Protein AF-A0A913YQS8-F1 (afdb_monomer)

Structure (mmCIF, N/CA/C/O backbone):
data_AF-A0A913YQS8-F1
#
_entry.id   AF-A0A913YQS8-F1
#
loop_
_atom_site.group_PDB
_atom_site.id
_atom_site.type_symbol
_atom_site.label_atom_id
_atom_site.label_alt_id
_atom_site.label_comp_id
_atom_site.label_asym_id
_atom_site.label_entity_id
_atom_site.label_seq_id
_atom_site.pdbx_PDB_ins_code
_atom_site.Cartn_x
_atom_site.Cartn_y
_atom_site.Cartn_z
_atom_site.occupancy
_atom_site.B_iso_or_equiv
_atom_site.auth_seq_id
_atom_site.auth_comp_id
_atom_site.auth_asym_id
_atom_site.auth_atom_id
_atom_site.pdbx_PDB_model_num
ATOM 1 N N . MET A 1 1 ? 20.057 26.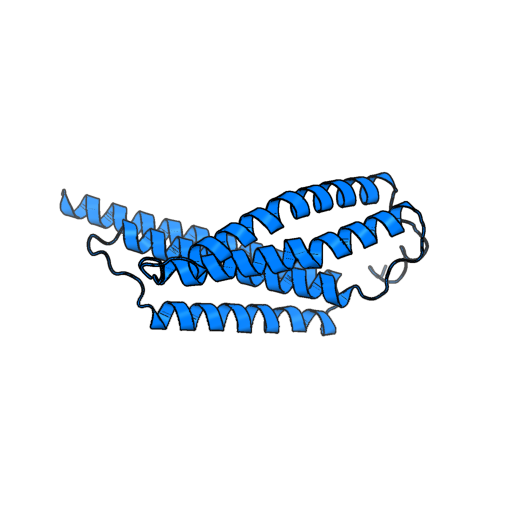313 -19.180 1.00 37.78 1 MET A N 1
ATOM 2 C CA . MET A 1 1 ? 20.276 24.863 -19.358 1.00 37.78 1 MET A CA 1
ATOM 3 C C . MET A 1 1 ? 18.969 24.179 -18.989 1.00 37.78 1 MET A C 1
ATOM 5 O O . MET A 1 1 ? 18.586 24.294 -17.829 1.00 37.78 1 MET A O 1
ATOM 9 N N . PRO A 1 2 ? 18.204 23.624 -19.941 1.00 44.50 2 PRO A N 1
ATOM 10 C CA . PRO A 1 2 ? 16.946 22.977 -19.599 1.00 44.50 2 PRO A CA 1
ATOM 11 C C . PRO A 1 2 ? 17.268 21.658 -18.888 1.00 44.50 2 PRO A C 1
ATOM 13 O O . PRO A 1 2 ? 17.982 20.815 -19.426 1.00 44.50 2 PRO A O 1
ATOM 16 N N . LEU A 1 3 ? 16.792 21.501 -17.652 1.00 45.34 3 LEU A N 1
ATOM 17 C CA . LEU A 1 3 ? 16.733 20.189 -17.018 1.00 45.34 3 LEU A CA 1
ATOM 18 C C . LEU A 1 3 ? 15.695 19.351 -17.774 1.00 45.34 3 LEU A C 1
ATOM 20 O O . LEU A 1 3 ? 14.531 19.740 -17.818 1.00 45.34 3 LEU A O 1
ATOM 24 N N . GLY A 1 4 ? 16.088 18.174 -18.264 1.00 54.34 4 GLY A N 1
ATOM 25 C CA . GLY A 1 4 ? 15.136 17.064 -18.347 1.00 54.34 4 GLY A CA 1
ATOM 26 C C . GLY A 1 4 ? 14.734 16.536 -19.719 1.00 54.34 4 GLY A C 1
ATOM 27 O O . GLY A 1 4 ? 13.699 15.886 -19.788 1.00 54.34 4 GLY A O 1
ATOM 28 N N . GLU A 1 5 ? 15.530 16.706 -20.773 1.00 51.84 5 GLU A N 1
ATOM 29 C CA . GLU A 1 5 ? 15.282 15.966 -22.016 1.00 51.84 5 GLU A CA 1
ATOM 30 C C . GLU A 1 5 ? 16.581 15.298 -22.495 1.00 51.84 5 GLU A C 1
ATOM 32 O O . GLU A 1 5 ? 17.498 15.943 -22.993 1.00 51.84 5 GLU A O 1
ATOM 37 N N . ASN A 1 6 ? 16.647 13.973 -22.304 1.00 55.28 6 ASN A N 1
ATOM 38 C CA . ASN A 1 6 ? 17.467 13.026 -23.081 1.00 55.28 6 ASN A CA 1
ATOM 39 C C . ASN A 1 6 ? 18.911 12.719 -22.636 1.00 55.28 6 ASN A C 1
ATOM 41 O O . ASN A 1 6 ? 19.628 12.047 -23.367 1.00 55.28 6 ASN A O 1
ATOM 45 N N . GLN A 1 7 ? 19.358 13.097 -21.434 1.00 55.00 7 GLN A N 1
ATOM 46 C CA . GLN A 1 7 ? 20.740 12.781 -21.010 1.00 55.00 7 GLN A CA 1
ATOM 47 C C . GLN A 1 7 ? 20.992 11.318 -20.584 1.00 55.00 7 GLN A C 1
ATOM 49 O O . GLN A 1 7 ? 22.148 10.924 -20.463 1.00 55.00 7 GLN A O 1
ATOM 54 N N . CYS A 1 8 ? 19.952 10.501 -20.381 1.00 61.84 8 CYS A N 1
ATOM 55 C CA . CYS A 1 8 ? 20.098 9.126 -19.870 1.00 61.84 8 CYS A CA 1
ATOM 56 C C . CYS A 1 8 ? 19.575 8.038 -20.821 1.00 61.84 8 CYS A C 1
ATOM 58 O O . CYS A 1 8 ? 19.459 6.889 -20.411 1.00 61.84 8 CYS A O 1
ATOM 60 N N . THR A 1 9 ? 19.240 8.358 -22.073 1.00 61.06 9 THR A N 1
ATOM 61 C CA . THR A 1 9 ? 18.686 7.365 -23.016 1.00 61.06 9 THR A CA 1
ATOM 62 C C . THR A 1 9 ? 19.720 6.343 -23.489 1.00 61.06 9 THR A C 1
ATOM 64 O O . THR A 1 9 ? 19.348 5.232 -23.855 1.00 61.06 9 THR A O 1
ATOM 67 N N . GLU A 1 10 ? 21.009 6.688 -23.445 1.00 64.00 10 GLU A N 1
ATOM 68 C CA . GLU A 1 10 ? 22.113 5.794 -23.834 1.00 64.00 10 GLU A CA 1
ATOM 69 C C . GLU A 1 10 ? 22.899 5.228 -22.642 1.00 64.00 10 GLU A C 1
ATOM 71 O O . GLU A 1 10 ? 23.765 4.367 -22.807 1.00 64.00 10 GLU A O 1
ATOM 76 N N . VAL A 1 11 ? 22.596 5.681 -21.424 1.00 71.50 11 VAL A N 1
ATOM 77 C CA . VAL A 1 11 ? 23.313 5.263 -20.217 1.00 71.50 11 VAL A CA 1
ATOM 78 C C . VAL A 1 11 ? 22.570 4.099 -19.574 1.00 71.50 11 VAL A C 1
ATOM 80 O O . VAL A 1 11 ? 21.444 4.244 -19.105 1.00 71.50 11 VAL A O 1
ATOM 83 N N . ARG A 1 12 ? 23.210 2.927 -19.536 1.00 70.69 12 ARG A N 1
ATOM 84 C CA . ARG A 1 12 ? 22.672 1.758 -18.830 1.00 70.69 12 ARG A CA 1
ATOM 85 C C . ARG A 1 12 ? 22.738 1.971 -17.321 1.00 70.69 12 ARG A C 1
ATOM 87 O O . ARG A 1 12 ? 23.712 2.529 -16.813 1.00 70.69 12 ARG A O 1
ATOM 94 N N . ALA A 1 13 ? 21.729 1.480 -16.606 1.00 74.56 13 ALA A N 1
ATOM 95 C CA . ALA A 1 13 ? 21.763 1.456 -15.153 1.00 74.56 13 ALA A CA 1
ATOM 96 C C . ALA A 1 13 ? 22.964 0.625 -14.655 1.00 74.56 13 ALA A C 1
ATOM 98 O O . ALA A 1 13 ? 23.328 -0.383 -15.272 1.00 74.56 13 ALA A O 1
ATOM 99 N N . PRO A 1 14 ? 23.605 1.031 -13.547 1.00 85.31 14 PRO A N 1
ATOM 100 C CA . PRO A 1 14 ? 24.725 0.289 -12.993 1.00 85.31 14 PRO A CA 1
ATOM 101 C C . PRO A 1 14 ? 24.264 -1.086 -12.497 1.00 85.31 14 PRO A C 1
ATOM 103 O O . PRO A 1 14 ? 23.357 -1.189 -11.674 1.00 85.31 14 PRO A O 1
ATOM 106 N N . PHE A 1 15 ? 24.956 -2.138 -12.938 1.00 86.94 15 PHE A N 1
ATOM 107 C CA . PHE A 1 15 ? 24.652 -3.540 -12.624 1.00 86.94 15 PHE A CA 1
ATOM 108 C C . PHE A 1 15 ? 24.402 -3.804 -11.130 1.00 86.94 15 PHE A C 1
ATOM 110 O O . PHE A 1 15 ? 23.452 -4.493 -10.762 1.00 86.94 15 PHE A O 1
ATOM 117 N N . GLY A 1 16 ? 25.227 -3.213 -10.258 1.00 89.19 16 GLY A N 1
ATOM 118 C CA . GLY A 1 16 ? 25.094 -3.372 -8.810 1.00 89.19 16 GLY A CA 1
ATOM 119 C C . GLY A 1 16 ? 23.766 -2.845 -8.257 1.00 89.19 16 GLY A C 1
ATOM 120 O O . GLY A 1 16 ? 23.199 -3.463 -7.357 1.00 89.19 16 GLY A O 1
ATOM 121 N N . LEU A 1 17 ? 23.233 -1.752 -8.813 1.00 88.88 17 LEU A N 1
ATOM 122 C CA . LEU A 1 17 ? 21.952 -1.184 -8.386 1.00 88.88 17 LEU A CA 1
ATOM 123 C C . LEU A 1 17 ? 20.792 -2.100 -8.782 1.00 88.88 17 LEU A C 1
ATOM 125 O O . LEU A 1 17 ? 19.955 -2.429 -7.941 1.00 88.88 17 LEU A O 1
ATOM 129 N N . SER A 1 18 ? 20.767 -2.550 -10.036 1.00 89.69 18 SER A N 1
ATOM 130 C CA . SER A 1 18 ? 19.708 -3.418 -10.559 1.00 89.69 18 SER A CA 1
ATOM 131 C C . SER A 1 18 ? 19.689 -4.780 -9.852 1.00 89.69 18 SER A C 1
ATOM 133 O O . SER A 1 18 ? 18.627 -5.269 -9.475 1.00 89.69 18 SER A O 1
ATOM 135 N N . ILE A 1 19 ? 20.852 -5.374 -9.559 1.00 92.00 19 ILE A N 1
ATOM 136 C CA . ILE A 1 19 ? 20.893 -6.615 -8.769 1.00 92.00 19 ILE A CA 1
ATOM 137 C C . ILE A 1 19 ? 20.426 -6.387 -7.335 1.00 92.00 19 ILE A C 1
ATOM 139 O O . ILE A 1 19 ? 19.605 -7.153 -6.835 1.00 92.00 19 ILE A O 1
ATOM 143 N N . THR A 1 20 ? 20.923 -5.345 -6.666 1.00 93.12 20 THR A N 1
ATOM 144 C CA . THR A 1 20 ? 20.578 -5.098 -5.259 1.00 93.12 20 THR A CA 1
ATOM 145 C C . THR A 1 20 ? 19.076 -4.868 -5.096 1.00 93.12 20 THR A C 1
ATOM 147 O O . THR A 1 20 ? 18.447 -5.483 -4.237 1.00 93.12 20 THR A O 1
ATOM 150 N N . THR A 1 21 ? 18.482 -4.041 -5.960 1.00 91.50 21 THR A N 1
ATOM 151 C CA . THR A 1 21 ? 17.032 -3.787 -5.971 1.00 91.50 21 THR A CA 1
ATOM 152 C C . THR A 1 21 ? 16.241 -5.057 -6.269 1.00 91.50 21 THR A C 1
ATOM 154 O O . THR A 1 21 ? 15.328 -5.387 -5.519 1.00 91.50 21 THR A O 1
ATOM 157 N N . SER A 1 22 ? 16.642 -5.837 -7.276 1.00 92.19 22 SER A N 1
ATOM 158 C CA . SER A 1 22 ? 16.002 -7.119 -7.587 1.00 92.19 22 SER A CA 1
ATOM 159 C C . SER A 1 22 ? 16.018 -8.094 -6.407 1.00 92.19 22 SER A C 1
ATOM 161 O O . SER A 1 22 ? 15.006 -8.742 -6.134 1.00 92.19 22 SER A O 1
ATOM 163 N N . VAL A 1 23 ? 17.151 -8.235 -5.713 1.00 94.50 23 VAL A N 1
ATOM 164 C CA . VAL A 1 23 ? 17.279 -9.147 -4.565 1.00 94.50 23 VAL A CA 1
ATOM 165 C C . VAL A 1 23 ? 16.370 -8.698 -3.425 1.00 94.50 23 VAL A C 1
ATOM 167 O O . VAL A 1 23 ? 15.616 -9.512 -2.892 1.00 94.50 23 VAL A O 1
ATOM 170 N N . ILE A 1 24 ? 16.386 -7.406 -3.088 1.00 95.12 24 ILE A N 1
ATOM 171 C CA . ILE A 1 24 ? 15.545 -6.849 -2.021 1.00 95.12 24 ILE A CA 1
ATOM 172 C C . ILE A 1 24 ? 14.061 -7.052 -2.344 1.00 95.12 24 ILE A C 1
ATOM 174 O O . ILE A 1 24 ? 13.329 -7.596 -1.519 1.00 95.12 24 ILE A O 1
ATOM 178 N N . THR A 1 25 ? 13.619 -6.690 -3.548 1.00 93.12 25 THR A N 1
ATOM 179 C CA . THR A 1 25 ? 12.212 -6.824 -3.957 1.00 93.12 25 THR A CA 1
ATOM 180 C C . THR A 1 25 ? 11.760 -8.287 -4.000 1.00 93.12 25 THR A C 1
ATOM 182 O O . THR A 1 25 ? 10.633 -8.604 -3.614 1.00 93.12 25 THR A O 1
ATOM 185 N N . SER A 1 26 ? 12.650 -9.211 -4.380 1.00 93.00 26 SER A N 1
ATOM 186 C CA . SER A 1 26 ? 12.361 -10.653 -4.338 1.00 93.00 26 SER A CA 1
ATOM 187 C C . SER A 1 26 ? 12.146 -11.150 -2.908 1.00 93.00 26 SER A C 1
ATOM 189 O O . SER A 1 26 ? 11.202 -11.892 -2.644 1.00 93.00 26 SER A O 1
ATOM 191 N N . LEU A 1 27 ? 12.995 -10.727 -1.966 1.00 94.62 27 LEU A N 1
ATOM 192 C CA . LEU A 1 27 ? 12.840 -11.079 -0.553 1.00 94.62 27 LEU A CA 1
ATOM 193 C C . LEU A 1 27 ? 11.545 -10.503 0.027 1.00 94.62 27 LEU A C 1
ATOM 195 O O . LEU A 1 27 ? 10.827 -11.211 0.733 1.00 94.62 27 LEU A O 1
ATOM 199 N N . LEU A 1 28 ? 11.223 -9.250 -0.307 1.00 91.50 28 LEU A N 1
ATOM 200 C CA . LEU A 1 28 ? 9.971 -8.615 0.104 1.00 91.50 28 LEU A CA 1
ATOM 201 C C . LEU A 1 28 ? 8.765 -9.411 -0.393 1.00 91.50 28 LEU A C 1
ATOM 203 O O . LEU A 1 28 ? 7.929 -9.777 0.425 1.00 91.50 28 LEU A O 1
ATOM 207 N N . THR A 1 29 ? 8.730 -9.779 -1.676 1.00 92.38 29 THR A N 1
ATOM 208 C CA . THR A 1 29 ? 7.662 -10.601 -2.280 1.00 92.38 29 THR A CA 1
ATOM 209 C C . THR A 1 29 ? 7.389 -11.883 -1.485 1.00 92.38 29 THR A C 1
ATOM 211 O O . THR A 1 29 ? 6.241 -12.207 -1.173 1.00 92.38 29 THR A O 1
ATOM 214 N N . VAL A 1 30 ? 8.451 -12.619 -1.136 1.00 93.00 30 VAL A N 1
ATOM 215 C CA . VAL A 1 30 ? 8.353 -13.913 -0.435 1.00 93.00 30 VAL A CA 1
ATOM 216 C C . VAL A 1 30 ? 7.800 -13.758 0.984 1.00 93.00 30 VAL A C 1
ATOM 218 O O . VAL A 1 30 ? 7.193 -14.689 1.508 1.00 93.00 30 VAL A O 1
ATOM 221 N N . ILE A 1 31 ? 7.970 -12.592 1.604 1.00 92.69 31 ILE A N 1
ATOM 222 C CA . ILE A 1 31 ? 7.486 -12.316 2.961 1.00 92.69 31 ILE A CA 1
ATOM 223 C C . ILE A 1 31 ? 6.075 -11.715 2.926 1.00 92.69 31 ILE A C 1
ATOM 225 O O . ILE A 1 31 ? 5.180 -12.171 3.644 1.00 92.69 31 ILE A O 1
ATOM 229 N N . THR A 1 32 ? 5.861 -10.695 2.095 1.00 91.38 32 THR A N 1
ATOM 230 C CA . THR A 1 32 ? 4.636 -9.886 2.083 1.00 91.38 32 THR A CA 1
ATOM 231 C C . THR A 1 32 ? 3.445 -10.659 1.534 1.00 91.38 32 THR A C 1
ATOM 233 O O . THR A 1 32 ? 2.359 -10.572 2.114 1.00 91.38 32 THR A O 1
ATOM 236 N N . ALA A 1 33 ? 3.622 -11.447 0.467 1.00 92.12 33 ALA A N 1
ATOM 237 C CA . ALA A 1 33 ? 2.504 -12.138 -0.1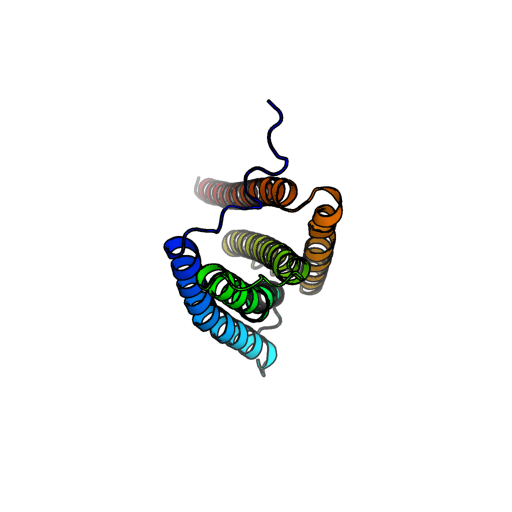64 1.00 92.12 33 ALA A CA 1
ATOM 238 C C . ALA A 1 33 ? 1.916 -13.249 0.730 1.00 92.12 33 ALA A C 1
ATOM 240 O O . ALA A 1 33 ? 0.713 -13.202 1.003 1.00 92.12 33 ALA A O 1
ATOM 241 N N . PRO A 1 34 ? 2.696 -14.203 1.281 1.00 94.00 34 PRO A N 1
ATOM 242 C CA . PRO A 1 34 ? 2.137 -15.226 2.163 1.00 94.00 34 PRO A CA 1
ATOM 243 C C . PRO A 1 34 ? 1.553 -14.636 3.449 1.00 94.00 34 PRO A C 1
ATOM 245 O O . PRO A 1 34 ? 0.463 -15.033 3.859 1.00 94.00 34 PRO A O 1
ATOM 248 N N . GLY A 1 35 ? 2.236 -13.662 4.065 1.00 92.75 35 GLY A N 1
ATOM 249 C CA . GLY A 1 35 ? 1.783 -13.035 5.308 1.00 92.75 35 GLY A CA 1
ATOM 250 C C . GLY A 1 35 ? 0.415 -12.370 5.157 1.00 92.75 35 GLY A C 1
ATOM 251 O O . GLY A 1 35 ? -0.514 -12.666 5.911 1.00 92.75 35 GLY A O 1
ATOM 252 N N . ASN A 1 36 ? 0.250 -11.537 4.129 1.00 94.88 36 ASN A N 1
ATOM 253 C CA . ASN A 1 36 ? -1.022 -10.860 3.884 1.00 94.88 36 ASN A CA 1
ATOM 254 C C . ASN A 1 36 ? -2.112 -11.808 3.368 1.00 94.88 36 ASN A C 1
ATOM 256 O O . ASN A 1 36 ? -3.286 -11.634 3.699 1.00 94.88 36 ASN A O 1
ATOM 260 N N . PHE A 1 37 ? -1.748 -12.870 2.643 1.00 94.06 37 PHE A N 1
ATOM 261 C CA . PHE A 1 37 ? -2.700 -13.909 2.248 1.00 94.06 37 PHE A CA 1
ATOM 262 C C . PHE A 1 37 ? -3.277 -14.647 3.461 1.00 94.06 37 PHE A C 1
ATOM 264 O O . PHE A 1 37 ? -4.487 -14.879 3.533 1.00 94.06 37 PHE A O 1
ATOM 271 N N . LEU A 1 38 ? -2.436 -14.959 4.451 1.00 93.25 38 LEU A N 1
ATOM 272 C CA . LEU A 1 38 ? -2.873 -15.556 5.712 1.00 93.25 38 LEU A CA 1
ATOM 273 C C . LEU A 1 38 ? -3.810 -1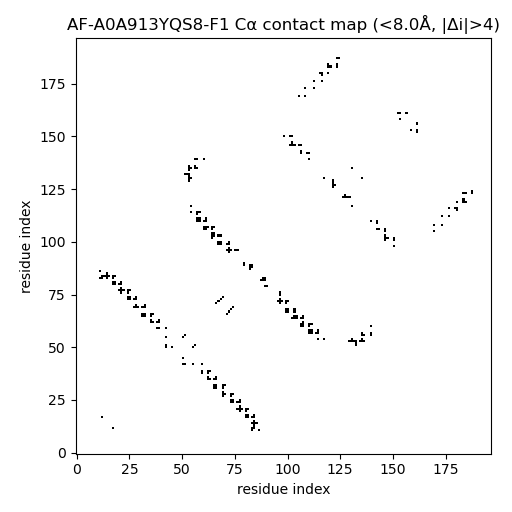4.625 6.489 1.00 93.25 38 LEU A C 1
ATOM 275 O O . LEU A 1 38 ? -4.819 -15.102 7.008 1.00 93.25 38 LEU A O 1
ATOM 279 N N . ILE A 1 39 ? -3.542 -13.313 6.520 1.00 92.44 39 ILE A N 1
ATOM 280 C CA . ILE A 1 39 ? -4.443 -12.320 7.138 1.00 92.44 39 ILE A CA 1
ATOM 281 C C . ILE A 1 39 ? -5.813 -12.334 6.445 1.00 92.44 39 ILE A C 1
ATOM 283 O O . ILE A 1 39 ? -6.844 -12.428 7.117 1.00 92.44 39 ILE A O 1
ATOM 287 N N . CYS A 1 40 ? -5.841 -12.315 5.109 1.00 91.50 40 CYS A N 1
ATOM 288 C CA . CYS A 1 40 ? -7.081 -12.409 4.337 1.00 91.50 40 CYS A CA 1
ATOM 289 C C . CYS A 1 40 ? -7.857 -13.693 4.665 1.00 91.50 40 CYS A C 1
ATOM 291 O O . CYS A 1 40 ? -9.058 -13.638 4.941 1.00 91.50 40 CYS A O 1
ATOM 293 N N . ILE A 1 41 ? -7.179 -14.846 4.685 1.00 91.00 41 ILE A N 1
ATOM 294 C CA . ILE A 1 41 ? -7.796 -16.129 5.044 1.00 91.00 41 ILE A CA 1
ATOM 295 C C . ILE A 1 41 ? -8.344 -16.091 6.468 1.00 91.00 41 ILE A C 1
ATOM 297 O O . ILE A 1 41 ? -9.478 -16.519 6.674 1.00 91.00 41 ILE A O 1
ATOM 301 N N . ALA A 1 42 ? -7.581 -15.583 7.434 1.00 90.12 42 ALA A N 1
ATOM 302 C CA . ALA A 1 42 ? -7.991 -15.530 8.833 1.00 90.12 42 ALA A CA 1
ATOM 303 C C . ALA A 1 42 ? -9.275 -14.707 9.020 1.00 90.12 42 ALA A C 1
ATOM 305 O O . ALA A 1 42 ? -10.177 -15.128 9.742 1.00 90.12 42 ALA A O 1
ATOM 306 N N . ILE A 1 43 ? -9.402 -13.576 8.319 1.00 87.31 43 ILE A N 1
ATOM 307 C CA . ILE A 1 43 ? -10.598 -12.723 8.389 1.00 87.31 43 ILE A CA 1
ATOM 308 C C . ILE A 1 43 ? -11.788 -13.353 7.639 1.00 87.31 43 ILE A C 1
ATOM 310 O O . ILE A 1 43 ? -12.928 -13.237 8.092 1.00 87.31 43 ILE A O 1
ATOM 314 N N . LEU A 1 44 ? -11.561 -14.013 6.494 1.00 84.31 44 LEU A N 1
ATOM 315 C CA . LEU A 1 44 ? -12.634 -14.608 5.679 1.00 84.31 44 LEU A CA 1
ATOM 316 C C . LEU A 1 44 ? -13.164 -15.932 6.235 1.00 84.31 44 LEU A C 1
ATOM 318 O O . LEU A 1 44 ? -14.370 -16.176 6.168 1.00 84.31 44 LEU A O 1
ATOM 322 N N . LYS A 1 45 ? -12.274 -16.790 6.745 1.00 82.50 45 LYS A N 1
ATOM 323 C CA . LYS A 1 45 ? -12.622 -18.109 7.287 1.00 82.50 45 LYS A CA 1
ATOM 324 C C . LYS A 1 45 ? -13.133 -18.060 8.719 1.00 82.50 45 LYS A C 1
ATOM 326 O O . LYS A 1 45 ? -13.524 -19.115 9.204 1.00 82.50 45 LYS A O 1
ATOM 331 N N . ASP A 1 46 ? -13.146 -16.895 9.373 1.00 77.00 46 ASP A N 1
ATOM 332 C CA . ASP A 1 46 ? -13.640 -16.758 10.743 1.00 77.00 46 ASP A CA 1
ATOM 333 C C . ASP A 1 46 ? -15.063 -17.355 10.892 1.00 77.00 46 ASP A C 1
ATOM 335 O O . ASP A 1 46 ? -16.040 -16.743 10.431 1.00 77.00 46 ASP A O 1
ATOM 339 N N . PRO A 1 47 ? -15.205 -18.543 11.520 1.00 55.16 47 PRO A N 1
ATOM 340 C CA . PRO A 1 47 ? -16.455 -19.304 11.535 1.00 55.16 47 PRO A CA 1
ATOM 341 C C . PRO A 1 47 ? -17.548 -18.610 12.348 1.00 55.16 47 PRO A C 1
ATOM 343 O O . PRO A 1 47 ? -18.733 -18.713 12.027 1.00 55.16 47 PRO A O 1
ATOM 346 N N . ASN A 1 48 ? -17.146 -17.860 13.375 1.00 62.03 48 ASN A N 1
ATOM 347 C CA . ASN A 1 48 ? -18.062 -17.249 14.333 1.00 62.03 48 ASN A CA 1
ATOM 348 C C . ASN A 1 48 ? -18.519 -15.849 13.894 1.00 62.03 48 ASN A C 1
ATOM 350 O O . ASN A 1 48 ? -19.404 -15.266 14.515 1.00 62.03 48 ASN A O 1
ATOM 354 N N . LYS A 1 49 ? -17.948 -15.298 12.806 1.00 59.72 49 LYS A N 1
ATOM 355 C CA . LYS A 1 49 ? -18.158 -13.911 12.338 1.00 59.72 49 LYS A CA 1
ATOM 356 C C . LYS A 1 49 ? -17.881 -12.852 13.419 1.00 59.72 49 LYS A C 1
ATOM 358 O O . LYS A 1 49 ? -18.263 -11.689 13.243 1.00 59.72 49 LYS A O 1
ATOM 363 N N . GLU A 1 50 ? -17.197 -13.231 14.492 1.00 58.44 50 GLU A N 1
ATOM 364 C CA . GLU A 1 50 ? -16.772 -12.376 15.605 1.00 58.44 50 GLU A CA 1
ATOM 365 C C . GLU A 1 50 ? -15.788 -11.306 15.102 1.00 58.44 50 GLU A C 1
ATOM 367 O O . GLU A 1 50 ? -15.771 -10.169 15.580 1.00 58.44 50 GLU A O 1
ATOM 372 N N . LEU A 1 51 ? -15.039 -11.622 14.040 1.00 59.12 51 LEU A N 1
ATOM 373 C CA . LEU A 1 51 ? -14.135 -10.723 13.342 1.00 59.12 51 LEU A CA 1
ATOM 374 C C . LEU A 1 51 ? -14.840 -9.806 12.323 1.00 59.12 51 LEU A C 1
ATOM 376 O O . LEU A 1 51 ? -14.163 -9.071 11.614 1.00 59.12 51 LEU A O 1
ATOM 380 N N . ARG A 1 52 ? -16.171 -9.704 12.238 1.00 60.56 52 ARG A N 1
ATOM 381 C CA . ARG A 1 52 ? -16.825 -8.698 11.356 1.00 60.56 52 ARG A CA 1
ATOM 382 C C . ARG A 1 52 ? -16.945 -7.313 11.997 1.00 60.56 52 ARG A C 1
ATOM 384 O O . ARG A 1 52 ? -17.980 -6.646 11.905 1.00 60.56 52 ARG A O 1
ATOM 391 N N . THR A 1 53 ? -15.871 -6.876 12.642 1.00 72.06 53 THR A N 1
ATOM 392 C CA . THR A 1 53 ? -15.749 -5.547 13.242 1.00 72.06 53 THR A CA 1
ATOM 393 C C . THR A 1 53 ? -15.278 -4.523 12.209 1.00 72.06 53 THR A C 1
ATOM 395 O O . THR A 1 53 ? -14.710 -4.871 11.176 1.00 72.06 53 THR A O 1
ATOM 398 N N . ALA A 1 54 ? -15.531 -3.241 12.474 1.00 74.50 54 ALA A N 1
ATOM 399 C CA . ALA A 1 54 ? -15.055 -2.138 11.642 1.00 74.50 54 ALA A CA 1
ATOM 400 C C . ALA A 1 54 ? -13.539 -2.187 11.382 1.00 74.50 54 ALA A C 1
ATOM 402 O O . ALA A 1 54 ? -13.108 -2.053 10.239 1.00 74.50 54 ALA A O 1
ATOM 403 N N . PHE A 1 55 ? -12.774 -2.488 12.430 1.00 83.44 55 PHE A N 1
ATOM 404 C CA . PHE A 1 55 ? -11.334 -2.708 12.390 1.00 83.44 55 PHE A CA 1
ATOM 405 C C . PHE A 1 55 ? -10.915 -3.748 11.338 1.00 83.44 55 PHE A C 1
ATOM 407 O O . PHE A 1 55 ? -10.015 -3.499 10.543 1.00 83.44 55 PHE A O 1
ATOM 414 N N . ASN A 1 56 ? -11.604 -4.888 11.263 1.00 87.69 56 ASN A N 1
ATOM 415 C CA . ASN A 1 56 ? -11.219 -5.964 10.347 1.00 87.69 56 ASN A CA 1
ATOM 416 C C . ASN A 1 56 ? -11.516 -5.652 8.873 1.00 87.69 56 ASN A C 1
ATOM 418 O O . ASN A 1 56 ? -10.853 -6.200 8.000 1.00 87.69 56 ASN A O 1
ATOM 422 N N . TYR A 1 57 ? -12.449 -4.739 8.574 1.00 88.50 57 TYR A N 1
ATOM 423 C CA . TYR A 1 57 ? -12.627 -4.238 7.204 1.00 88.50 57 TYR A CA 1
ATOM 424 C C . TYR A 1 57 ? -11.437 -3.393 6.745 1.00 88.50 57 TYR A C 1
ATOM 426 O O . TYR A 1 57 ? -10.966 -3.554 5.623 1.00 88.50 57 TYR A O 1
ATOM 434 N N . LEU A 1 58 ? -10.927 -2.518 7.613 1.00 90.81 58 LEU A N 1
ATOM 435 C CA . LEU A 1 58 ? -9.748 -1.714 7.295 1.00 90.81 58 LEU A CA 1
ATOM 436 C C . LEU A 1 58 ? -8.479 -2.575 7.255 1.00 90.81 58 LEU A C 1
ATOM 438 O O . LEU A 1 58 ? -7.662 -2.396 6.359 1.00 90.81 58 LEU A O 1
ATOM 442 N N . LEU A 1 59 ? -8.348 -3.552 8.159 1.00 93.12 59 LEU A N 1
ATOM 443 C CA . LEU A 1 59 ? -7.248 -4.520 8.130 1.00 93.12 59 LEU A CA 1
ATOM 444 C C . LEU A 1 59 ? -7.256 -5.350 6.837 1.00 93.12 59 LEU A C 1
ATOM 446 O O . LEU A 1 59 ? -6.206 -5.576 6.245 1.00 93.12 59 LEU A O 1
ATOM 450 N N . MET A 1 60 ? -8.441 -5.744 6.362 1.00 93.31 60 MET A N 1
ATOM 451 C CA . MET A 1 60 ? -8.591 -6.411 5.069 1.00 93.31 60 MET A CA 1
ATOM 452 C C . MET A 1 60 ? -8.130 -5.517 3.908 1.00 93.31 60 MET A C 1
ATOM 454 O O . MET A 1 60 ? -7.464 -6.009 3.005 1.00 93.31 60 MET A O 1
ATOM 458 N N . ASN A 1 61 ? -8.430 -4.210 3.918 1.00 95.25 61 ASN A N 1
ATOM 459 C CA . ASN A 1 61 ? -7.930 -3.308 2.871 1.00 95.25 61 ASN A CA 1
ATOM 460 C C . ASN A 1 61 ? -6.402 -3.247 2.855 1.00 95.25 61 ASN A C 1
ATOM 462 O O . ASN A 1 61 ? -5.829 -3.282 1.771 1.00 95.25 61 ASN A O 1
ATOM 466 N N . VAL A 1 62 ? -5.756 -3.173 4.026 1.00 96.25 62 VAL A N 1
ATOM 467 C CA . VAL A 1 62 ? -4.286 -3.209 4.135 1.00 96.25 62 VAL A CA 1
ATOM 468 C C . VAL A 1 62 ? -3.755 -4.501 3.520 1.00 96.25 62 VAL A C 1
ATOM 470 O O . VAL A 1 62 ? -2.977 -4.441 2.575 1.00 96.25 62 VAL A O 1
ATOM 473 N N . ALA A 1 63 ? -4.282 -5.655 3.941 1.00 96.56 63 ALA A N 1
ATOM 474 C CA . ALA A 1 63 ? -3.846 -6.952 3.428 1.00 96.56 63 ALA A CA 1
ATOM 475 C C . ALA A 1 63 ? -4.044 -7.096 1.906 1.00 96.56 63 ALA A C 1
ATOM 477 O O . ALA A 1 63 ? -3.158 -7.586 1.212 1.00 96.56 63 ALA A O 1
ATOM 478 N N . ILE A 1 64 ? -5.173 -6.632 1.356 1.00 96.50 64 ILE A N 1
ATOM 479 C CA . ILE A 1 64 ? -5.413 -6.635 -0.098 1.00 96.50 64 ILE A CA 1
ATOM 480 C C . ILE A 1 64 ? -4.446 -5.685 -0.820 1.00 96.50 64 ILE A C 1
ATOM 482 O O . ILE A 1 64 ? -3.957 -6.017 -1.897 1.00 96.50 64 ILE A O 1
ATOM 486 N N . SER A 1 65 ? -4.163 -4.517 -0.244 1.00 97.12 65 SER A N 1
ATOM 487 C CA . SER A 1 65 ? -3.247 -3.532 -0.834 1.00 97.12 65 SER A CA 1
ATOM 488 C C . SER A 1 65 ? -1.811 -4.050 -0.863 1.00 97.12 65 SER A C 1
ATOM 490 O O . SER A 1 65 ? -1.129 -3.918 -1.876 1.00 97.12 65 SER A O 1
ATOM 492 N N . ASP A 1 66 ? -1.376 -4.705 0.208 1.00 96.12 66 ASP A N 1
ATOM 493 C CA . ASP A 1 66 ? -0.046 -5.300 0.288 1.00 96.12 66 ASP A CA 1
ATOM 494 C C . ASP A 1 66 ? 0.067 -6.554 -0.592 1.00 96.12 66 ASP A C 1
ATOM 496 O O . ASP A 1 66 ? 1.123 -6.795 -1.165 1.00 96.12 66 ASP A O 1
ATOM 500 N N . LEU A 1 67 ? -1.013 -7.326 -0.775 1.00 96.06 67 LEU A N 1
ATOM 501 C CA . LEU A 1 67 ? -1.064 -8.408 -1.769 1.00 96.06 67 LEU A CA 1
ATOM 502 C C . LEU A 1 67 ? -0.988 -7.876 -3.201 1.00 96.06 67 LEU A C 1
ATOM 504 O O . LEU A 1 67 ? -0.304 -8.469 -4.028 1.00 96.06 67 LEU A O 1
ATOM 508 N N . LEU A 1 68 ? -1.665 -6.766 -3.504 1.00 95.81 68 LEU A N 1
ATOM 509 C CA . LEU A 1 68 ? -1.573 -6.112 -4.810 1.00 95.81 68 LEU A CA 1
ATOM 510 C C . LEU A 1 68 ? -0.119 -5.725 -5.119 1.00 95.81 68 LEU A C 1
ATOM 512 O O . LEU A 1 68 ? 0.358 -5.971 -6.226 1.00 95.81 68 LEU A O 1
ATOM 516 N N . VAL A 1 69 ? 0.599 -5.169 -4.142 1.00 95.75 69 VAL A N 1
ATOM 517 C CA . VAL A 1 69 ? 2.013 -4.813 -4.314 1.00 95.75 69 VAL A CA 1
ATOM 518 C C . VAL A 1 69 ? 2.895 -6.065 -4.351 1.00 95.75 69 VAL A C 1
ATOM 520 O O . VAL A 1 69 ? 3.552 -6.324 -5.355 1.00 95.75 69 VAL A O 1
ATOM 523 N N . GLY A 1 70 ? 2.839 -6.902 -3.321 1.00 93.62 70 GLY A N 1
ATOM 524 C CA . GLY A 1 70 ? 3.722 -8.056 -3.167 1.00 93.62 70 GLY A CA 1
ATOM 525 C C . GLY A 1 70 ? 3.512 -9.166 -4.198 1.00 93.62 70 GLY A C 1
ATOM 526 O O . GLY A 1 70 ? 4.464 -9.850 -4.543 1.00 93.62 70 GLY A O 1
ATOM 527 N N . ALA A 1 71 ? 2.297 -9.368 -4.716 1.00 93.12 71 ALA A N 1
ATOM 528 C CA . ALA A 1 71 ? 2.015 -10.451 -5.666 1.00 93.12 71 ALA A CA 1
ATOM 529 C C . ALA A 1 71 ? 1.998 -10.008 -7.137 1.00 93.12 71 ALA A C 1
ATOM 531 O O . ALA A 1 71 ? 2.101 -10.862 -8.017 1.00 93.12 71 ALA A O 1
ATOM 532 N N . ILE A 1 72 ? 1.847 -8.708 -7.422 1.00 91.62 72 ILE A N 1
ATOM 533 C CA . ILE A 1 72 ? 1.773 -8.190 -8.800 1.00 91.62 72 ILE A CA 1
ATOM 534 C C . ILE A 1 72 ? 2.910 -7.212 -9.074 1.00 91.62 72 ILE A C 1
ATOM 536 O O . ILE A 1 72 ? 3.713 -7.447 -9.973 1.00 91.62 72 ILE A O 1
ATOM 540 N N . THR A 1 73 ? 2.993 -6.130 -8.304 1.00 93.56 73 THR A N 1
ATOM 541 C CA . THR A 1 73 ? 3.983 -5.064 -8.511 1.00 93.56 73 THR A CA 1
ATOM 542 C C . THR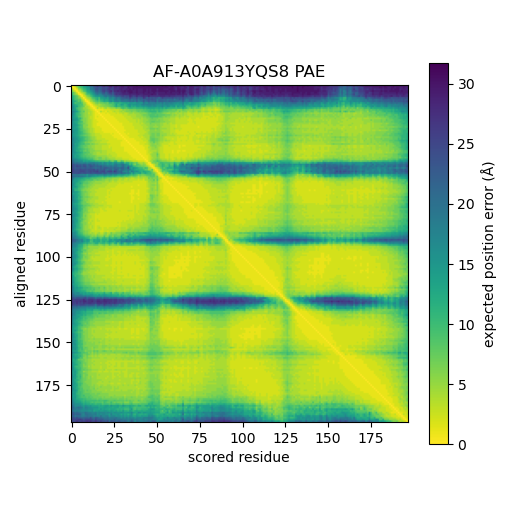 A 1 73 ? 5.414 -5.580 -8.366 1.00 93.56 73 THR A C 1
ATOM 544 O O . THR A 1 73 ? 6.227 -5.424 -9.279 1.00 93.56 73 THR A O 1
ATOM 547 N N . ASP A 1 74 ? 5.712 -6.228 -7.243 1.00 93.62 74 ASP A N 1
ATOM 548 C CA . ASP A 1 74 ? 7.069 -6.622 -6.876 1.00 93.62 74 ASP A CA 1
ATOM 549 C C . ASP A 1 74 ? 7.668 -7.656 -7.853 1.00 93.62 74 ASP A C 1
ATOM 551 O O . ASP A 1 74 ? 8.773 -7.415 -8.348 1.00 93.62 74 ASP A O 1
ATOM 555 N N . PRO A 1 75 ? 6.966 -8.738 -8.261 1.00 92.31 75 PRO A N 1
ATOM 556 C CA . PRO A 1 75 ? 7.485 -9.673 -9.264 1.00 92.31 75 PRO A CA 1
ATOM 557 C C . PRO A 1 75 ? 7.775 -9.026 -10.624 1.00 92.31 75 PRO A C 1
ATOM 559 O O . PRO A 1 75 ? 8.756 -9.381 -11.285 1.00 92.31 75 PRO A O 1
ATOM 562 N N . ILE A 1 76 ? 6.948 -8.062 -11.050 1.00 92.31 76 ILE A N 1
ATOM 563 C CA . ILE A 1 76 ? 7.169 -7.328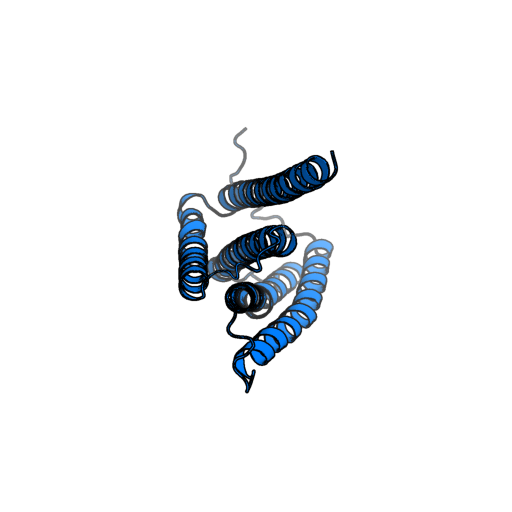 -12.303 1.00 92.31 76 ILE A CA 1
ATOM 564 C C . ILE A 1 76 ? 8.440 -6.474 -12.195 1.00 92.31 76 ILE A C 1
ATOM 566 O O . ILE A 1 76 ? 9.241 -6.462 -13.133 1.00 92.31 76 ILE A O 1
ATOM 570 N N . PHE A 1 77 ? 8.669 -5.812 -11.056 1.00 90.75 77 PHE A N 1
ATOM 571 C CA . PHE A 1 77 ? 9.895 -5.044 -10.815 1.00 90.75 77 PHE A CA 1
ATOM 572 C C . PHE A 1 77 ? 11.145 -5.921 -10.714 1.00 90.75 77 PHE A C 1
ATOM 574 O O . PHE A 1 77 ? 12.191 -5.547 -11.241 1.00 90.75 77 PHE A O 1
ATOM 581 N N . VAL A 1 78 ? 11.052 -7.105 -10.106 1.00 92.25 78 VAL A N 1
ATOM 582 C CA . VAL A 1 78 ? 12.153 -8.082 -10.098 1.00 92.25 78 VAL A CA 1
ATOM 583 C C . VAL 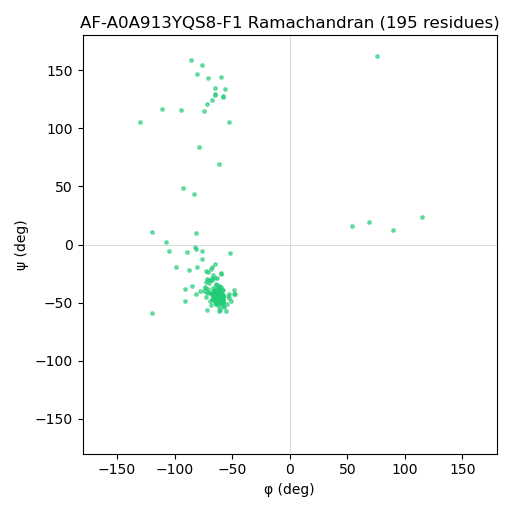A 1 78 ? 12.542 -8.445 -11.529 1.00 92.25 78 VAL A C 1
ATOM 585 O O . VAL A 1 78 ? 13.709 -8.338 -11.904 1.00 92.25 78 VAL A O 1
ATOM 588 N N . LEU A 1 79 ? 11.563 -8.798 -12.366 1.00 91.06 79 LEU A N 1
ATOM 589 C CA . LEU A 1 79 ? 11.823 -9.110 -13.769 1.00 91.06 79 LEU A CA 1
ATOM 590 C C . LEU A 1 79 ? 12.426 -7.912 -14.518 1.00 91.06 79 LEU A C 1
ATOM 592 O O . LEU A 1 79 ? 13.355 -8.087 -15.308 1.00 91.06 79 LEU A O 1
ATOM 596 N N . PHE A 1 80 ? 11.923 -6.704 -14.262 1.00 89.06 80 PHE A N 1
ATOM 597 C CA . PHE A 1 80 ? 12.448 -5.467 -14.836 1.00 89.06 80 PHE A CA 1
ATOM 598 C C . PHE A 1 80 ? 13.935 -5.281 -14.502 1.00 89.06 80 PHE A C 1
ATOM 600 O O . PHE A 1 80 ? 14.753 -5.160 -15.414 1.00 89.06 80 PHE A O 1
ATOM 607 N N . HIS A 1 81 ? 14.298 -5.332 -13.219 1.00 89.56 81 HIS A N 1
ATOM 608 C CA . HIS A 1 81 ? 15.665 -5.079 -12.766 1.00 89.56 81 HIS A CA 1
ATOM 609 C C . HIS A 1 81 ? 16.643 -6.190 -13.161 1.00 89.56 81 HIS A C 1
ATOM 611 O O . HIS A 1 81 ? 17.790 -5.903 -13.494 1.00 89.56 81 HIS A O 1
ATOM 617 N N . ILE A 1 82 ? 16.205 -7.452 -13.220 1.00 89.69 82 ILE A N 1
ATOM 618 C CA . ILE A 1 82 ? 17.041 -8.540 -13.754 1.00 89.69 82 ILE A CA 1
ATOM 619 C C . ILE A 1 82 ? 17.345 -8.302 -15.235 1.00 89.69 82 ILE A C 1
ATOM 621 O O . ILE A 1 82 ? 18.491 -8.439 -15.664 1.00 89.69 82 ILE A O 1
ATOM 625 N N . ARG A 1 83 ? 16.339 -7.929 -16.036 1.00 88.50 83 ARG A N 1
ATOM 626 C CA . ARG A 1 83 ? 16.549 -7.653 -17.466 1.00 88.50 83 ARG A CA 1
ATOM 627 C C . ARG A 1 83 ? 17.448 -6.445 -17.688 1.00 88.50 83 ARG A C 1
ATOM 629 O O . ARG A 1 83 ? 18.313 -6.506 -18.558 1.00 88.50 83 ARG A O 1
ATOM 636 N N . GLU A 1 84 ? 17.270 -5.404 -16.883 1.00 86.69 84 GLU A N 1
ATOM 637 C CA . GLU A 1 84 ? 18.129 -4.223 -16.860 1.00 86.69 84 GLU A CA 1
ATOM 638 C C . GLU A 1 84 ? 19.587 -4.595 -16.535 1.00 86.69 84 GLU A C 1
ATOM 640 O O . GLU A 1 84 ? 20.489 -4.229 -17.289 1.00 86.69 84 GLU A O 1
ATOM 645 N N . ALA A 1 85 ? 19.818 -5.409 -15.496 1.00 86.81 85 ALA A N 1
ATOM 646 C CA . ALA A 1 85 ? 21.151 -5.887 -15.115 1.00 86.81 85 ALA A CA 1
ATOM 647 C C . ALA A 1 85 ? 21.826 -6.706 -16.228 1.00 86.81 85 ALA A C 1
ATOM 649 O O . ALA A 1 85 ? 23.028 -6.584 -16.462 1.00 86.81 85 ALA A O 1
ATOM 650 N N . LEU A 1 86 ? 21.053 -7.533 -16.932 1.00 86.81 86 LEU A N 1
ATOM 651 C CA . LEU A 1 86 ? 21.540 -8.381 -18.024 1.00 86.81 86 LEU A CA 1
ATOM 652 C C . LEU A 1 86 ? 21.653 -7.637 -19.368 1.00 86.81 86 LEU A C 1
ATOM 654 O O . LEU A 1 86 ? 22.092 -8.222 -20.356 1.00 86.81 86 LEU A O 1
ATOM 658 N N . GLY A 1 87 ? 21.269 -6.357 -19.428 1.00 82.56 87 GLY A N 1
ATOM 659 C CA . GLY A 1 87 ? 21.315 -5.551 -20.650 1.00 82.56 87 GLY A CA 1
ATOM 660 C C . GLY A 1 87 ? 20.302 -5.972 -21.720 1.00 82.56 87 GLY A C 1
ATOM 661 O O . GLY A 1 87 ? 20.485 -5.641 -22.893 1.00 82.56 87 GLY A O 1
ATOM 662 N N . TYR A 1 88 ? 19.249 -6.700 -21.338 1.00 83.94 88 TYR A N 1
ATOM 663 C CA . TYR A 1 88 ? 18.142 -7.037 -22.230 1.00 83.94 88 TYR A CA 1
ATOM 664 C C . TYR A 1 88 ? 17.217 -5.830 -22.436 1.00 83.94 88 TYR A C 1
ATOM 666 O O . TYR A 1 88 ? 17.099 -4.988 -21.545 1.00 83.94 88 TYR A O 1
ATOM 674 N N . PRO A 1 89 ? 16.491 -5.757 -23.571 1.00 77.81 89 PRO A N 1
ATOM 675 C CA . PRO A 1 89 ? 15.471 -4.733 -23.759 1.00 77.81 89 PRO A CA 1
ATOM 676 C C . PRO A 1 89 ? 14.434 -4.832 -22.640 1.00 77.81 89 PRO A C 1
ATOM 678 O O . PRO A 1 89 ? 13.895 -5.908 -22.369 1.00 77.81 89 PRO A O 1
ATOM 681 N N . VAL A 1 90 ? 14.189 -3.718 -21.964 1.00 71.88 90 VAL A N 1
ATOM 682 C CA . VAL A 1 90 ? 13.316 -3.681 -20.795 1.00 71.88 90 VAL A CA 1
ATOM 683 C C . VAL A 1 90 ? 11.848 -3.625 -21.236 1.00 71.88 90 VAL A C 1
ATOM 685 O O . VAL A 1 90 ? 11.520 -3.094 -22.296 1.00 71.88 90 VAL A O 1
ATOM 688 N N . ILE A 1 91 ? 10.954 -4.240 -20.459 1.00 67.25 91 ILE A N 1
ATOM 689 C CA . ILE A 1 91 ? 9.530 -4.376 -20.796 1.00 67.25 91 ILE A CA 1
ATOM 690 C C . ILE A 1 91 ? 8.870 -2.987 -20.828 1.00 67.25 91 ILE A C 1
ATOM 692 O O . ILE A 1 91 ? 8.973 -2.227 -19.871 1.00 67.25 91 ILE A O 1
ATOM 696 N N . THR A 1 92 ? 8.142 -2.671 -21.902 1.00 65.81 92 THR A N 1
ATOM 697 C CA . THR A 1 92 ? 7.532 -1.343 -22.133 1.00 65.81 92 THR A CA 1
ATOM 698 C C . THR A 1 92 ? 6.272 -1.077 -21.293 1.00 65.81 92 THR A C 1
ATOM 700 O O . THR A 1 92 ? 5.721 0.015 -21.317 1.00 65.81 92 THR A O 1
ATOM 703 N N . TRP A 1 93 ? 5.781 -2.062 -20.540 1.00 73.62 93 TRP A N 1
ATOM 704 C CA . TRP A 1 93 ? 4.496 -2.005 -19.835 1.00 73.62 93 TRP A CA 1
ATOM 705 C C . TRP A 1 93 ? 4.666 -1.490 -18.395 1.00 73.62 93 TRP A C 1
ATOM 707 O O . TRP A 1 93 ? 4.152 -2.083 -17.452 1.00 73.62 93 TRP A O 1
ATOM 717 N N . TYR A 1 94 ? 5.389 -0.380 -18.215 1.00 81.62 94 TYR A N 1
ATOM 718 C CA . TYR A 1 94 ? 5.676 0.233 -16.903 1.00 81.62 94 TYR A CA 1
ATOM 719 C C . TYR A 1 94 ? 4.433 0.812 -16.212 1.00 81.62 94 TYR A C 1
ATOM 721 O O . TYR A 1 94 ? 4.412 0.990 -14.998 1.00 81.62 94 TYR A O 1
ATOM 729 N N . VAL A 1 95 ? 3.367 1.076 -16.970 1.00 88.44 95 VAL A N 1
ATOM 730 C CA . VAL A 1 95 ? 2.117 1.636 -16.439 1.00 88.44 95 VAL A CA 1
ATOM 731 C C . VAL A 1 95 ? 1.483 0.711 -15.403 1.00 88.44 95 VAL A C 1
ATOM 733 O O . VAL A 1 95 ? 1.043 1.188 -14.363 1.00 88.44 95 VAL A O 1
ATOM 736 N N . LEU A 1 96 ? 1.454 -0.600 -15.659 1.00 90.19 96 LEU A N 1
ATOM 737 C CA . LEU A 1 96 ? 0.826 -1.561 -14.755 1.00 90.19 96 LEU A CA 1
ATOM 738 C C . LEU A 1 96 ? 1.496 -1.591 -13.367 1.00 90.19 96 LEU A C 1
ATOM 740 O O . LEU A 1 96 ? 0.785 -1.308 -12.403 1.00 90.19 96 LEU A O 1
ATOM 744 N N . PRO A 1 97 ? 2.816 -1.855 -13.235 1.00 91.44 97 PRO A N 1
ATOM 745 C CA . PRO A 1 97 ? 3.482 -1.875 -11.932 1.00 91.44 97 PRO A CA 1
ATOM 746 C C . PRO A 1 97 ? 3.482 -0.502 -11.247 1.00 91.44 97 PRO A C 1
ATOM 748 O O . PRO A 1 97 ? 3.354 -0.434 -10.028 1.00 91.44 97 PRO A O 1
ATOM 751 N N . HIS A 1 98 ? 3.567 0.603 -11.999 1.00 92.75 98 HIS A N 1
ATOM 752 C CA . HIS A 1 98 ? 3.460 1.945 -11.419 1.00 92.75 98 HIS A CA 1
ATOM 753 C C . HIS A 1 98 ? 2.077 2.181 -10.806 1.00 92.75 98 HIS A C 1
ATOM 755 O O . HIS A 1 98 ? 1.967 2.630 -9.667 1.00 92.75 98 HIS A O 1
ATOM 761 N N . MET A 1 99 ? 1.011 1.856 -11.538 1.00 94.88 99 MET A N 1
ATOM 762 C CA . MET A 1 99 ? -0.348 2.053 -11.045 1.00 94.88 99 MET A CA 1
ATOM 763 C C . MET A 1 99 ? -0.656 1.153 -9.857 1.00 94.88 99 MET A C 1
ATOM 765 O O . MET A 1 99 ? -1.157 1.644 -8.848 1.00 94.88 99 MET A O 1
ATOM 769 N N . SER A 1 100 ? -0.321 -0.137 -9.922 1.00 95.25 100 SER A N 1
ATOM 770 C CA . SER A 1 100 ? -0.537 -1.045 -8.793 1.00 95.25 100 SER A CA 1
ATOM 771 C C . SER A 1 100 ? 0.257 -0.621 -7.554 1.00 95.25 100 SER A C 1
ATOM 773 O O . SER A 1 100 ? -0.279 -0.704 -6.448 1.00 95.25 100 SER A O 1
ATOM 775 N N . PHE A 1 101 ? 1.473 -0.085 -7.723 1.00 95.81 101 PHE A N 1
ATOM 776 C CA . PHE A 1 101 ? 2.252 0.524 -6.641 1.00 95.81 101 PHE A CA 1
ATOM 777 C C . PHE A 1 101 ? 1.528 1.721 -6.006 1.00 95.81 101 PHE A C 1
ATOM 779 O O . PHE A 1 101 ? 1.259 1.714 -4.805 1.00 95.81 101 PHE A O 1
ATOM 786 N N . PHE A 1 102 ? 1.160 2.736 -6.797 1.00 96.94 102 PHE A N 1
ATOM 787 C CA . PHE A 1 102 ? 0.539 3.953 -6.263 1.00 96.94 102 PHE A CA 1
ATOM 788 C C . PHE A 1 102 ? -0.828 3.686 -5.623 1.00 96.94 102 PHE A C 1
ATOM 790 O O . PHE A 1 102 ? -1.128 4.244 -4.563 1.00 96.94 102 PHE A O 1
ATOM 797 N N . ILE A 1 103 ? -1.639 2.810 -6.224 1.00 97.56 103 ILE A N 1
ATOM 798 C CA . ILE A 1 103 ? -2.939 2.399 -5.676 1.00 97.56 103 ILE A CA 1
ATOM 799 C C . ILE A 1 103 ? -2.736 1.668 -4.345 1.00 97.56 103 ILE A C 1
ATOM 801 O O . ILE A 1 103 ? -3.357 2.032 -3.344 1.00 97.56 103 ILE A O 1
ATOM 805 N N . GLY A 1 104 ? -1.848 0.667 -4.319 1.00 97.06 104 GLY A N 1
ATOM 806 C CA . GLY A 1 104 ? -1.570 -0.138 -3.130 1.00 97.06 104 GLY A CA 1
ATOM 807 C C . GLY A 1 104 ? -1.045 0.704 -1.969 1.00 97.06 104 GLY A C 1
ATOM 808 O O . GLY A 1 104 ? -1.607 0.667 -0.874 1.00 97.06 104 GLY A O 1
ATOM 809 N N . CYS A 1 105 ? -0.039 1.547 -2.214 1.00 96.81 105 CYS A N 1
ATOM 810 C CA . CYS A 1 105 ? 0.516 2.430 -1.189 1.00 96.81 105 CYS A CA 1
ATOM 811 C C . CYS A 1 105 ? -0.524 3.415 -0.636 1.00 96.81 105 CYS A C 1
ATOM 813 O O . CYS A 1 105 ? -0.603 3.593 0.580 1.00 96.81 105 CYS A O 1
ATOM 815 N N . THR A 1 106 ? -1.343 4.029 -1.499 1.00 97.44 106 THR A N 1
ATOM 816 C CA . THR A 1 106 ? -2.383 4.979 -1.063 1.00 97.44 106 THR A CA 1
ATOM 817 C C . THR A 1 106 ? -3.434 4.288 -0.198 1.00 97.44 106 THR A C 1
ATOM 819 O O . THR A 1 106 ? -3.765 4.764 0.891 1.00 97.44 106 THR A O 1
ATOM 822 N N . SER A 1 107 ? -3.926 3.136 -0.657 1.00 97.75 107 SER A N 1
ATOM 823 C CA . SER A 1 107 ? -4.954 2.368 0.043 1.00 97.75 107 SER A CA 1
ATOM 824 C C . SER A 1 107 ? -4.454 1.860 1.398 1.00 97.75 107 SER A C 1
ATOM 826 O O . SER A 1 107 ? -5.162 1.985 2.405 1.00 97.75 107 SER A O 1
ATOM 828 N N . SER A 1 108 ? -3.214 1.362 1.447 1.00 97.31 108 SER A N 1
ATOM 829 C CA . SER A 1 108 ? -2.566 0.895 2.675 1.00 97.31 108 SER A CA 1
ATOM 830 C C . SER A 1 108 ? -2.372 2.042 3.676 1.00 97.31 108 SER A C 1
ATOM 832 O O . SER A 1 108 ? -2.868 1.953 4.801 1.00 97.31 108 SER A O 1
ATOM 834 N N . LEU A 1 109 ? -1.784 3.176 3.261 1.00 97.31 109 LEU A N 1
ATOM 835 C CA . LEU A 1 109 ? -1.556 4.323 4.152 1.00 97.31 109 LEU A CA 1
ATOM 836 C C . LEU A 1 109 ? -2.861 4.867 4.740 1.00 97.31 109 LEU A C 1
ATOM 838 O O . LEU A 1 109 ? -2.954 5.063 5.952 1.00 97.31 109 LEU A O 1
ATOM 842 N N . LEU A 1 110 ? -3.877 5.099 3.906 1.00 96.56 110 LEU A N 1
ATOM 843 C CA . LEU A 1 110 ? -5.157 5.628 4.381 1.00 96.56 110 LEU A CA 1
ATOM 844 C C . LEU A 1 110 ? -5.867 4.637 5.309 1.00 96.56 110 LEU A C 1
ATOM 846 O O . LEU A 1 110 ? -6.457 5.046 6.311 1.00 96.56 110 LEU A O 1
ATOM 850 N N . SER A 1 111 ? -5.788 3.337 5.019 1.00 96.19 111 SER A N 1
ATOM 851 C CA . SER A 1 111 ? -6.377 2.304 5.874 1.00 96.19 111 SER A CA 1
ATOM 852 C C . SER A 1 111 ? -5.669 2.218 7.228 1.00 96.19 111 SER A C 1
ATOM 854 O O . SER A 1 111 ? -6.346 2.203 8.257 1.00 96.19 111 SER A O 1
ATOM 856 N N . ILE A 1 112 ? -4.331 2.246 7.255 1.00 95.31 112 ILE A N 1
ATOM 857 C CA . ILE A 1 112 ? -3.530 2.264 8.490 1.00 95.31 112 ILE A CA 1
ATOM 858 C C . ILE A 1 112 ? -3.793 3.540 9.294 1.00 95.31 112 ILE A C 1
ATOM 860 O O . ILE A 1 112 ? -3.993 3.464 10.506 1.00 95.31 112 ILE A O 1
ATOM 864 N N . ALA A 1 113 ? -3.862 4.702 8.643 1.00 94.75 113 ALA A N 1
ATOM 865 C CA . ALA A 1 113 ? -4.170 5.963 9.311 1.00 94.75 113 ALA A CA 1
ATOM 866 C C . ALA A 1 113 ? -5.543 5.916 9.997 1.00 94.75 113 ALA A C 1
ATOM 868 O O . ALA A 1 113 ? -5.671 6.260 11.175 1.00 94.75 113 ALA A O 1
ATOM 869 N N . MET A 1 114 ? -6.566 5.412 9.300 1.00 91.56 114 MET A N 1
ATOM 870 C CA . MET A 1 114 ? -7.894 5.248 9.891 1.00 91.56 114 MET A CA 1
ATOM 871 C C . MET A 1 114 ? -7.910 4.226 11.031 1.00 91.56 114 MET A C 1
ATOM 873 O O . MET A 1 114 ? -8.560 4.476 12.047 1.00 91.56 114 MET A O 1
ATOM 877 N N . LEU A 1 115 ? -7.182 3.112 10.893 1.00 91.94 115 LEU A N 1
ATOM 878 C CA . LEU A 1 115 ? -7.016 2.114 11.954 1.00 91.94 115 LEU A CA 1
ATOM 879 C C . LEU A 1 115 ? -6.383 2.725 13.207 1.00 91.94 115 LEU A C 1
ATOM 881 O O . LEU A 1 115 ? -6.879 2.508 14.314 1.00 91.94 115 LEU A O 1
ATOM 885 N N . ALA A 1 116 ? -5.315 3.505 13.042 1.00 91.19 116 ALA A N 1
A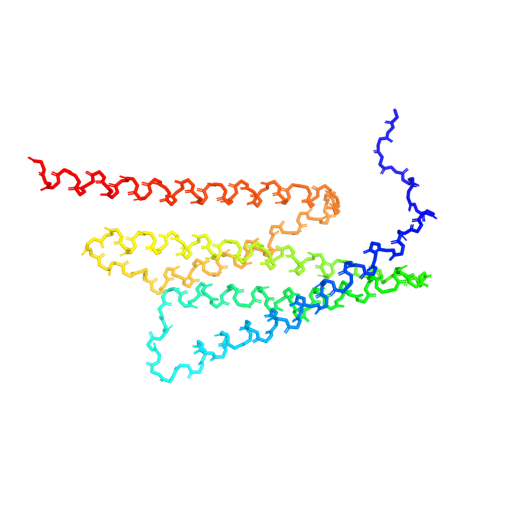TOM 886 C CA . ALA A 1 116 ? -4.619 4.150 14.146 1.00 91.19 116 ALA A CA 1
ATOM 887 C C . ALA A 1 116 ? -5.533 5.142 14.879 1.00 91.19 116 ALA A C 1
ATOM 889 O O . ALA A 1 116 ? -5.610 5.119 16.107 1.00 91.19 116 ALA A O 1
ATOM 890 N N . ILE A 1 117 ? -6.284 5.962 14.135 1.00 87.69 117 ILE A N 1
ATOM 891 C CA . ILE A 1 117 ? -7.227 6.933 14.709 1.00 87.69 117 ILE A CA 1
ATOM 892 C C . ILE A 1 117 ? -8.361 6.220 15.453 1.00 87.69 117 ILE A C 1
ATOM 894 O O . ILE A 1 117 ? -8.695 6.601 16.575 1.00 87.69 117 ILE A O 1
ATOM 898 N N . GLU A 1 118 ? -8.948 5.173 14.861 1.00 84.94 118 GLU A N 1
ATOM 899 C CA . GLU A 1 118 ? -10.005 4.390 15.513 1.00 84.94 118 GLU A CA 1
ATOM 900 C C . GLU A 1 118 ? -9.511 3.806 16.841 1.00 84.94 118 GLU A C 1
ATOM 902 O O . GLU A 1 118 ? -10.202 3.908 17.857 1.00 84.94 118 GLU A O 1
ATOM 907 N N . ARG A 1 119 ? -8.300 3.237 16.852 1.00 84.75 119 ARG A N 1
ATOM 908 C CA . ARG A 1 119 ? -7.701 2.656 18.058 1.00 84.75 119 ARG A CA 1
ATOM 909 C C . ARG A 1 119 ? -7.377 3.708 19.111 1.00 84.75 119 ARG A C 1
ATOM 911 O O . ARG A 1 119 ? -7.706 3.481 20.272 1.00 84.75 119 ARG A O 1
ATOM 918 N N . ALA A 1 120 ? -6.823 4.853 18.720 1.00 83.12 120 ALA A N 1
ATOM 919 C CA . ALA A 1 120 ? -6.543 5.951 19.643 1.00 83.12 120 ALA A CA 1
ATOM 920 C C . ALA A 1 120 ? -7.822 6.450 20.333 1.00 83.12 120 ALA A C 1
ATOM 922 O O . ALA A 1 120 ? -7.847 6.623 21.546 1.00 83.12 120 ALA A O 1
ATOM 923 N N . ILE A 1 121 ? -8.921 6.603 19.588 1.00 79.44 121 ILE A N 1
ATOM 924 C CA . ILE A 1 121 ? -10.208 7.024 20.159 1.00 79.44 121 ILE A CA 1
ATOM 925 C C . ILE A 1 121 ? -10.803 5.932 21.059 1.00 79.44 121 ILE A C 1
ATOM 927 O O . ILE A 1 121 ? -11.342 6.246 22.117 1.00 79.44 121 ILE A O 1
ATOM 931 N N . ALA A 1 122 ? -10.728 4.661 20.654 1.00 78.81 122 ALA A N 1
ATOM 932 C CA . ALA A 1 122 ? -11.343 3.550 21.383 1.00 78.81 122 ALA A CA 1
ATOM 933 C C . ALA A 1 122 ? -10.644 3.207 22.708 1.00 78.81 122 ALA A C 1
ATOM 935 O O . ALA A 1 122 ? -11.311 2.727 23.620 1.00 78.81 122 ALA A O 1
ATOM 936 N N . VAL A 1 123 ? -9.326 3.415 22.799 1.00 76.44 123 VAL A N 1
ATOM 937 C CA . VAL A 1 123 ? -8.559 3.261 24.049 1.00 76.44 123 VAL A CA 1
ATOM 938 C C . VAL A 1 123 ? -8.839 4.423 25.003 1.00 76.44 123 VAL A C 1
ATOM 940 O O . VAL A 1 123 ? -8.936 4.217 26.207 1.00 76.44 123 VAL A O 1
ATOM 943 N N . ASN A 1 124 ? -9.007 5.628 24.457 1.00 70.19 124 ASN A N 1
ATOM 944 C CA . ASN A 1 124 ? -9.132 6.850 25.243 1.00 70.19 124 ASN A CA 1
ATOM 945 C C . ASN A 1 124 ? -10.565 7.111 25.723 1.00 70.19 124 ASN A C 1
ATOM 947 O O . ASN A 1 124 ? -10.776 7.593 26.827 1.00 70.19 124 ASN A O 1
ATOM 951 N N . ALA A 1 125 ? -11.587 6.777 24.936 1.00 63.66 125 ALA A N 1
ATOM 952 C CA . ALA A 1 125 ? -12.959 6.910 25.398 1.00 63.66 125 ALA A CA 1
ATOM 953 C C . ALA A 1 125 ? -13.283 5.795 26.407 1.00 63.66 125 ALA A C 1
ATOM 955 O O . ALA A 1 125 ? -13.420 4.636 26.028 1.00 63.66 125 ALA A O 1
ATOM 956 N N . SER A 1 126 ? -13.539 6.169 27.666 1.00 54.41 126 SER A N 1
ATOM 957 C CA . SER A 1 126 ? -14.099 5.306 28.733 1.00 54.41 126 SER A CA 1
ATOM 958 C C . SER A 1 126 ? -15.406 4.573 28.332 1.00 54.41 126 SER A C 1
ATOM 960 O O . SER A 1 126 ? -15.898 3.683 29.017 1.00 54.41 126 SER A O 1
ATOM 962 N N . TYR A 1 127 ? -15.962 4.905 27.163 1.00 51.88 127 TYR A N 1
ATOM 963 C CA . TYR A 1 127 ? -17.030 4.181 26.492 1.00 51.88 127 TYR A CA 1
ATOM 964 C C . TYR A 1 127 ? -16.471 3.525 25.223 1.00 51.88 127 TYR A C 1
ATOM 966 O O . TYR A 1 127 ? -16.082 4.234 24.293 1.00 51.88 127 TYR A O 1
ATOM 974 N N . HIS A 1 128 ? -16.477 2.187 25.148 1.00 57.19 128 HIS A N 1
ATOM 975 C CA . HIS A 1 128 ? -16.114 1.393 23.964 1.00 57.19 128 HIS A CA 1
ATOM 976 C C . HIS A 1 128 ? -17.041 1.677 22.766 1.00 57.19 128 HIS A C 1
ATOM 978 O O . HIS A 1 128 ? -17.845 0.840 22.342 1.00 57.19 128 HIS A O 1
ATOM 984 N N . ARG A 1 129 ? -16.954 2.872 22.183 1.00 61.09 129 ARG A N 1
ATOM 985 C CA . ARG A 1 129 ? -17.731 3.261 21.013 1.00 61.09 129 ARG A CA 1
ATOM 986 C C . ARG A 1 129 ? -17.075 2.657 19.779 1.00 61.09 129 ARG A C 1
ATOM 988 O O . ARG A 1 129 ? -16.291 3.303 19.090 1.00 61.09 129 ARG A O 1
ATOM 995 N N . LYS A 1 130 ? -17.407 1.395 19.508 1.00 66.75 130 LYS A N 1
ATOM 996 C CA . LYS A 1 130 ? -16.996 0.692 18.287 1.00 66.75 130 LYS A CA 1
ATOM 997 C C . LYS A 1 130 ? -17.458 1.492 17.066 1.00 66.75 130 LYS A C 1
ATOM 999 O O . LYS A 1 130 ? -18.615 1.924 17.009 1.00 66.75 130 LYS A O 1
ATOM 1004 N N . LEU A 1 131 ? -16.575 1.686 16.082 1.00 72.50 131 LEU A N 1
ATOM 1005 C CA . LEU A 1 131 ? -16.961 2.308 14.818 1.00 72.50 131 LEU A CA 1
ATOM 1006 C C . LEU A 1 131 ? -18.092 1.464 14.198 1.00 72.50 131 LEU A C 1
ATOM 1008 O O . LEU A 1 131 ? -17.964 0.242 14.082 1.00 72.50 131 LEU A O 1
ATOM 1012 N N . PRO A 1 132 ? -19.234 2.066 13.821 1.00 81.31 132 PRO A N 1
ATOM 1013 C CA . PRO A 1 132 ? -20.333 1.293 13.274 1.00 81.31 132 PRO A CA 1
ATOM 1014 C C . PRO A 1 132 ? -19.916 0.677 11.939 1.00 81.31 132 PRO A C 1
ATOM 1016 O O . PRO A 1 132 ? -19.385 1.359 11.061 1.00 81.31 132 PRO A O 1
ATOM 1019 N N . ARG A 1 133 ? -20.233 -0.608 11.752 1.00 81.25 133 ARG A N 1
ATOM 1020 C CA . ARG A 1 133 ? -19.879 -1.394 10.558 1.00 81.25 133 ARG A CA 1
ATOM 1021 C C . ARG A 1 133 ? -20.206 -0.684 9.240 1.00 81.25 133 ARG A C 1
ATOM 1023 O O . ARG A 1 133 ? -19.383 -0.667 8.332 1.00 81.25 133 ARG A O 1
ATOM 1030 N N . LYS A 1 134 ? -21.380 -0.045 9.146 1.00 84.81 134 LYS A N 1
ATOM 1031 C CA . LYS A 1 134 ? -21.794 0.720 7.954 1.00 84.81 134 LYS A CA 1
ATOM 1032 C C . LYS A 1 134 ? -20.808 1.844 7.609 1.00 84.81 134 LYS A C 1
ATOM 1034 O O . LYS A 1 134 ? -20.520 2.070 6.438 1.00 84.81 134 LYS A O 1
ATOM 1039 N N . ARG A 1 135 ? -20.270 2.532 8.621 1.00 85.81 135 ARG A N 1
ATOM 1040 C CA . ARG A 1 135 ? -19.297 3.616 8.438 1.00 85.81 135 ARG A CA 1
ATOM 1041 C C . ARG A 1 135 ? -17.940 3.073 7.996 1.00 85.81 135 ARG A C 1
ATOM 1043 O O . ARG A 1 135 ? -17.367 3.636 7.075 1.00 85.81 135 ARG A O 1
ATOM 1050 N N . ALA A 1 136 ? -17.486 1.960 8.574 1.00 86.00 136 ALA A N 1
ATOM 1051 C CA . ALA A 1 136 ? -16.237 1.303 8.182 1.00 86.00 136 ALA A CA 1
ATOM 1052 C C . ALA A 1 136 ? -16.256 0.807 6.727 1.00 86.00 136 ALA A C 1
ATOM 1054 O O . ALA A 1 136 ? -15.297 1.019 5.988 1.00 86.00 136 ALA A O 1
ATOM 1055 N N . ILE A 1 137 ? -17.376 0.222 6.288 1.00 88.25 137 ILE A N 1
ATOM 1056 C CA . ILE A 1 137 ? -17.568 -0.183 4.888 1.00 88.25 137 ILE A CA 1
ATOM 1057 C C . ILE A 1 137 ? -17.548 1.048 3.976 1.00 88.25 137 ILE A C 1
ATOM 1059 O O . ILE A 1 137 ? -16.816 1.059 2.991 1.00 88.25 137 ILE A O 1
ATOM 1063 N N . LYS A 1 138 ? -18.289 2.113 4.324 1.00 91.44 138 LYS A N 1
ATOM 1064 C CA . LYS A 1 138 ? -18.299 3.353 3.530 1.00 91.44 138 LYS A CA 1
ATOM 1065 C C . LYS A 1 138 ? -16.898 3.953 3.395 1.00 91.44 138 LYS A C 1
ATOM 1067 O O . LYS A 1 138 ? -16.518 4.375 2.311 1.00 91.44 138 LYS A O 1
ATOM 1072 N N . MET A 1 139 ? -16.139 3.982 4.489 1.00 91.25 139 MET A N 1
ATOM 1073 C CA . MET A 1 139 ? -14.760 4.468 4.494 1.00 91.25 139 MET A CA 1
ATOM 1074 C C . MET A 1 139 ? -13.844 3.586 3.648 1.00 91.25 139 MET A C 1
ATOM 1076 O O . MET A 1 139 ? -13.079 4.118 2.860 1.00 91.25 139 MET A O 1
ATOM 1080 N N . SER A 1 140 ? -13.969 2.261 3.748 1.00 93.38 140 SER A N 1
ATOM 1081 C CA . SER A 1 140 ? -13.193 1.320 2.930 1.00 93.38 140 SER A CA 1
ATOM 1082 C C . SER A 1 140 ? -13.427 1.543 1.438 1.00 93.38 140 SER A C 1
ATOM 1084 O O . SER A 1 140 ? -12.479 1.683 0.675 1.00 93.38 140 SER A O 1
ATOM 1086 N N . VAL A 1 141 ? -14.693 1.657 1.026 1.00 95.19 141 VAL A N 1
ATOM 1087 C CA . VAL A 1 141 ? -15.050 1.941 -0.371 1.00 95.19 141 VAL A CA 1
ATOM 1088 C C . VAL A 1 141 ? -14.493 3.295 -0.815 1.00 95.19 141 VAL A C 1
ATOM 1090 O O . VAL A 1 141 ? -13.923 3.393 -1.897 1.00 95.19 141 VAL A O 1
ATOM 1093 N N . ALA A 1 142 ? -14.600 4.329 0.024 1.00 96.38 142 ALA A N 1
ATOM 1094 C CA . ALA A 1 142 ? -14.051 5.647 -0.286 1.00 96.38 142 ALA A CA 1
ATOM 1095 C C . ALA A 1 142 ? -12.520 5.628 -0.443 1.00 96.38 142 ALA A C 1
ATOM 1097 O O . ALA A 1 142 ? -12.007 6.262 -1.363 1.00 96.38 142 ALA A O 1
ATOM 1098 N N . ILE A 1 143 ? -11.806 4.880 0.408 1.00 97.06 143 ILE A N 1
ATOM 1099 C CA . ILE A 1 143 ? -10.351 4.705 0.316 1.00 97.06 143 ILE A CA 1
ATOM 1100 C C . ILE A 1 143 ? -9.983 4.079 -1.027 1.00 97.06 143 ILE A C 1
ATOM 1102 O O . ILE A 1 143 ? -9.124 4.618 -1.717 1.00 97.06 143 ILE A O 1
ATOM 1106 N N . TRP A 1 144 ? -10.654 3.001 -1.436 1.00 97.56 144 TRP A N 1
ATOM 1107 C CA . TRP A 1 144 ? -10.371 2.346 -2.715 1.00 97.56 144 TRP A CA 1
ATOM 1108 C C . TRP A 1 144 ? -10.672 3.238 -3.920 1.00 97.56 144 TRP A C 1
ATOM 1110 O O . TRP A 1 144 ? -9.837 3.346 -4.813 1.00 97.56 144 TRP A O 1
ATOM 1120 N N . ILE A 1 145 ? -11.816 3.930 -3.927 1.00 97.94 145 ILE A N 1
ATOM 1121 C CA . ILE A 1 145 ? -12.162 4.873 -5.002 1.00 97.94 145 ILE A CA 1
ATOM 1122 C C . ILE A 1 145 ? -11.091 5.960 -5.121 1.00 97.94 145 ILE A C 1
ATOM 1124 O O . ILE A 1 145 ? -10.595 6.215 -6.217 1.00 97.94 145 ILE A O 1
ATOM 1128 N N . PHE A 1 146 ? -10.700 6.573 -4.001 1.00 97.25 146 PHE A N 1
ATOM 1129 C CA . PHE A 1 146 ? -9.663 7.600 -4.000 1.00 97.25 146 PHE A CA 1
ATOM 1130 C C . PHE A 1 146 ? -8.307 7.041 -4.444 1.00 97.25 146 PHE A C 1
ATOM 1132 O O . PHE A 1 146 ? -7.641 7.647 -5.275 1.00 97.25 146 PHE A O 1
ATOM 1139 N N . SER A 1 147 ? -7.930 5.862 -3.947 1.00 97.25 147 SER A N 1
ATOM 1140 C CA . SER A 1 147 ? -6.651 5.216 -4.261 1.00 97.25 147 SER A CA 1
ATOM 1141 C C . SER A 1 147 ? -6.534 4.832 -5.730 1.00 97.25 147 SER A C 1
ATOM 1143 O O . SER A 1 147 ? -5.426 4.816 -6.243 1.00 97.25 147 SER A O 1
ATOM 1145 N N . ILE A 1 148 ? -7.650 4.553 -6.410 1.00 96.75 148 ILE A N 1
ATOM 1146 C CA . ILE A 1 148 ? -7.690 4.284 -7.854 1.00 96.75 148 ILE A CA 1
ATOM 1147 C C . ILE A 1 148 ? -7.691 5.587 -8.660 1.00 96.75 148 ILE A C 1
ATOM 1149 O O . ILE A 1 148 ? -6.986 5.687 -9.659 1.00 96.75 148 ILE A O 1
ATOM 1153 N N . ALA A 1 149 ? -8.462 6.590 -8.233 1.00 96.69 149 ALA A N 1
ATOM 1154 C CA . ALA A 1 149 ? -8.618 7.837 -8.977 1.00 96.69 149 ALA A CA 1
ATOM 1155 C C . ALA A 1 149 ? -7.386 8.751 -8.890 1.00 96.69 149 ALA A C 1
ATOM 1157 O O . ALA A 1 149 ? -7.005 9.377 -9.877 1.00 96.69 149 ALA A O 1
ATOM 1158 N N . PHE A 1 150 ? -6.756 8.845 -7.719 1.00 94.88 150 PHE A N 1
ATOM 1159 C CA . PHE A 1 150 ? -5.644 9.765 -7.481 1.00 94.88 150 PHE A CA 1
ATOM 1160 C C . PHE A 1 150 ? -4.423 9.486 -8.384 1.00 94.88 150 PHE A C 1
ATOM 1162 O O . PHE A 1 150 ? -3.911 10.432 -8.990 1.00 94.88 150 PHE A O 1
ATOM 1169 N N . PRO A 1 151 ? -3.997 8.224 -8.588 1.00 94.75 151 PRO A N 1
ATOM 1170 C CA . PRO A 1 151 ? -2.933 7.899 -9.526 1.00 94.75 151 PRO A CA 1
ATOM 1171 C C . PRO A 1 151 ? -3.255 8.188 -10.987 1.00 94.75 151 PRO A C 1
ATOM 1173 O O . PRO A 1 151 ? -2.319 8.292 -11.759 1.00 94.75 151 PRO A O 1
ATOM 1176 N N . CYS A 1 152 ? -4.509 8.391 -11.409 1.00 93.75 152 CYS A N 1
ATOM 1177 C CA . CYS A 1 152 ? -4.806 8.726 -12.810 1.00 93.75 152 CYS A CA 1
ATOM 1178 C C . CYS A 1 152 ? -4.129 10.029 -13.276 1.00 93.75 152 CYS A C 1
ATOM 1180 O O . CYS A 1 152 ? -3.826 10.166 -14.458 1.00 93.75 152 CYS A O 1
ATOM 1182 N N . ILE A 1 153 ? -3.810 10.943 -12.352 1.00 93.06 153 ILE A N 1
ATOM 1183 C CA . ILE A 1 153 ? -3.059 12.182 -12.625 1.00 93.06 153 ILE A CA 1
ATOM 1184 C C . ILE A 1 153 ? -1.657 11.881 -13.201 1.00 93.06 153 ILE A C 1
ATOM 1186 O O . ILE A 1 153 ? -1.100 12.686 -13.950 1.00 93.06 153 ILE A O 1
ATOM 1190 N N . TYR A 1 154 ? -1.101 10.700 -12.907 1.00 91.69 154 TYR A N 1
ATOM 1191 C CA . TYR A 1 154 ? 0.146 10.182 -13.480 1.00 91.69 154 TYR A CA 1
ATOM 1192 C C . TYR A 1 154 ? 0.207 10.295 -15.008 1.00 91.69 154 TYR A C 1
ATOM 1194 O O . TYR A 1 154 ? 1.270 10.608 -15.544 1.00 91.69 154 TYR A O 1
ATOM 1202 N N . PHE A 1 155 ? -0.911 10.054 -15.703 1.00 92.06 155 PHE A N 1
ATOM 1203 C CA . PHE A 1 155 ? -0.942 10.051 -17.167 1.00 92.06 155 PHE A CA 1
ATOM 1204 C C . PHE A 1 155 ? -0.696 11.435 -17.774 1.00 92.06 155 PHE A C 1
ATOM 1206 O O . PHE A 1 155 ? -0.123 11.520 -18.854 1.00 92.06 155 PHE A O 1
ATOM 1213 N N . GLU A 1 156 ? -1.053 12.501 -17.057 1.00 91.94 156 GLU A N 1
ATOM 1214 C CA . GLU A 1 156 ? -0.875 13.884 -17.512 1.00 91.94 156 GLU A CA 1
ATOM 1215 C C . GLU A 1 156 ? 0.477 14.468 -17.072 1.00 91.94 156 GLU A C 1
ATOM 1217 O O . GLU A 1 156 ? 1.129 15.205 -17.809 1.00 91.94 156 GLU A O 1
ATOM 1222 N N . LEU A 1 157 ? 0.928 14.147 -15.853 1.00 90.06 157 LEU A N 1
ATOM 1223 C CA . LEU A 1 157 ? 2.143 14.736 -15.271 1.00 90.06 157 LEU A CA 1
ATOM 1224 C C . LEU A 1 157 ? 3.432 13.986 -15.633 1.00 90.06 157 LEU A C 1
ATOM 1226 O O . LEU A 1 157 ? 4.523 14.558 -15.535 1.00 90.06 157 LEU A O 1
ATOM 1230 N N . GLY A 1 158 ? 3.321 12.715 -16.016 1.00 89.50 158 GLY A N 1
ATOM 1231 C CA . GLY A 1 158 ? 4.454 11.814 -16.186 1.00 89.50 158 GLY A CA 1
ATOM 1232 C C . GLY A 1 158 ? 5.029 11.311 -14.856 1.00 89.50 158 GLY A C 1
ATOM 1233 O O . GLY A 1 158 ? 4.808 11.877 -13.781 1.00 89.50 158 GLY A O 1
ATOM 1234 N N . TYR A 1 159 ? 5.804 10.225 -14.936 1.00 88.31 159 TYR A N 1
ATOM 1235 C CA . TYR A 1 159 ? 6.263 9.463 -13.771 1.00 88.31 159 TYR A CA 1
ATOM 1236 C C . TYR A 1 159 ? 7.016 10.296 -12.732 1.00 88.31 159 TYR A C 1
ATOM 1238 O O . TYR A 1 159 ? 6.597 10.343 -11.582 1.00 88.31 159 TYR A O 1
ATOM 1246 N N . PHE A 1 160 ? 8.103 10.972 -13.116 1.00 89.12 160 PHE A N 1
ATOM 1247 C CA . PHE A 1 160 ? 8.982 11.633 -12.145 1.00 89.12 160 PHE A CA 1
ATOM 1248 C C . PHE A 1 160 ? 8.280 12.754 -11.372 1.00 89.12 160 PHE A C 1
ATOM 1250 O O . PHE A 1 160 ? 8.422 12.850 -10.153 1.00 89.12 160 PHE A O 1
ATOM 1257 N N . LYS A 1 161 ? 7.484 13.579 -12.065 1.00 91.62 161 LYS A N 1
ATOM 1258 C CA . LYS A 1 161 ? 6.727 14.667 -11.430 1.00 91.62 161 LYS A CA 1
ATOM 1259 C C . LYS A 1 161 ? 5.653 14.109 -10.504 1.00 91.62 161 LYS A C 1
ATOM 1261 O O . LYS A 1 161 ? 5.548 14.547 -9.360 1.00 91.62 161 LYS A O 1
ATOM 1266 N N . PHE A 1 162 ? 4.891 13.121 -10.977 1.00 93.88 162 PHE A N 1
ATOM 1267 C CA . PHE A 1 162 ? 3.852 12.491 -10.171 1.00 93.88 162 PHE A CA 1
ATOM 1268 C C . PHE A 1 162 ? 4.436 11.780 -8.945 1.00 93.88 162 PHE A C 1
ATOM 1270 O O . PHE A 1 162 ? 3.947 11.996 -7.844 1.00 93.88 162 PHE A O 1
ATOM 1277 N N . ALA A 1 163 ? 5.518 11.011 -9.094 1.00 93.69 163 ALA A N 1
ATOM 1278 C CA . ALA A 1 163 ? 6.174 10.300 -7.997 1.00 93.69 163 ALA A CA 1
ATOM 1279 C C . ALA A 1 163 ? 6.703 11.254 -6.911 1.00 93.69 163 ALA A C 1
ATOM 1281 O O . ALA A 1 163 ? 6.582 10.964 -5.718 1.00 93.69 163 ALA A O 1
ATOM 1282 N N . PHE A 1 164 ? 7.243 12.413 -7.301 1.00 94.75 164 PHE A N 1
ATOM 1283 C CA . PHE A 1 164 ? 7.681 13.441 -6.355 1.00 94.75 164 PHE A CA 1
ATOM 1284 C C . PHE A 1 164 ? 6.504 14.033 -5.567 1.00 94.75 164 PHE A C 1
ATOM 1286 O O . PHE A 1 164 ? 6.532 14.062 -4.336 1.00 94.75 164 PHE A O 1
ATOM 1293 N N . ILE A 1 165 ? 5.438 14.438 -6.268 1.00 95.38 165 ILE A N 1
ATOM 1294 C CA . ILE A 1 165 ? 4.212 14.967 -5.648 1.00 95.38 165 ILE A CA 1
ATOM 1295 C C . ILE A 1 165 ? 3.586 13.920 -4.723 1.00 95.38 165 ILE A C 1
ATOM 1297 O O . ILE A 1 165 ? 3.252 14.221 -3.579 1.00 95.38 165 ILE A O 1
ATOM 1301 N N . PHE A 1 166 ? 3.478 12.681 -5.197 1.00 96.25 166 PHE A N 1
ATOM 1302 C CA . PHE A 1 166 ? 2.979 11.539 -4.443 1.00 96.25 166 PHE A CA 1
ATOM 1303 C C . PHE A 1 166 ? 3.758 11.354 -3.140 1.00 96.25 166 PHE A C 1
ATOM 1305 O O . PHE A 1 166 ? 3.161 11.317 -2.069 1.00 96.25 166 PHE A O 1
ATOM 1312 N N . SER A 1 167 ? 5.089 11.317 -3.211 1.00 96.06 167 SER A N 1
ATOM 1313 C CA . SER A 1 167 ? 5.950 11.128 -2.038 1.00 96.06 167 SER A CA 1
ATOM 1314 C C . SER A 1 167 ? 5.750 12.230 -0.996 1.00 96.06 167 SER A C 1
ATOM 1316 O O . SER A 1 167 ? 5.599 11.937 0.189 1.00 96.06 167 SER A O 1
ATOM 1318 N N . ILE A 1 168 ? 5.669 13.494 -1.428 1.00 96.12 168 ILE A N 1
ATOM 1319 C CA . ILE A 1 168 ? 5.385 14.627 -0.535 1.00 96.12 168 ILE A CA 1
ATOM 1320 C C . ILE A 1 168 ? 4.014 14.471 0.124 1.00 96.12 168 ILE A C 1
ATOM 1322 O O . ILE A 1 168 ? 3.891 14.649 1.335 1.00 96.12 168 ILE A O 1
ATOM 1326 N N . LEU A 1 169 ? 2.987 14.113 -0.645 1.00 96.00 169 LEU A N 1
ATOM 1327 C CA . LEU A 1 169 ? 1.638 13.927 -0.114 1.00 96.00 169 LEU A CA 1
ATOM 1328 C C . LEU A 1 169 ? 1.579 12.784 0.904 1.00 96.00 169 LEU A C 1
ATOM 1330 O O . LEU A 1 169 ? 0.975 12.955 1.960 1.00 96.00 169 LEU A O 1
ATOM 1334 N N . MET A 1 170 ? 2.257 11.662 0.651 1.00 95.50 170 MET A N 1
ATOM 1335 C CA . MET A 1 170 ? 2.344 10.541 1.596 1.00 95.50 170 MET A CA 1
ATOM 1336 C C . MET A 1 170 ? 3.010 10.962 2.910 1.00 95.50 170 MET A C 1
ATOM 1338 O O . MET A 1 170 ? 2.520 10.629 3.993 1.00 95.50 170 MET A O 1
ATOM 1342 N N . ILE A 1 171 ? 4.090 11.743 2.827 1.00 96.69 171 ILE A N 1
ATOM 1343 C CA . ILE A 1 171 ? 4.773 12.302 3.998 1.00 96.69 171 ILE A CA 1
ATOM 1344 C C . ILE A 1 171 ? 3.824 13.225 4.772 1.00 96.69 171 ILE A C 1
ATOM 1346 O O . ILE A 1 171 ? 3.636 13.036 5.974 1.00 96.69 171 ILE A O 1
ATOM 1350 N N . ILE A 1 172 ? 3.168 14.172 4.095 1.00 96.75 172 ILE A N 1
ATOM 1351 C CA . ILE A 1 172 ? 2.219 15.107 4.718 1.00 96.75 172 ILE A CA 1
ATOM 1352 C C . ILE A 1 172 ? 1.077 14.354 5.408 1.00 96.75 172 ILE A C 1
ATOM 1354 O O . ILE A 1 172 ? 0.764 14.651 6.559 1.00 96.75 172 ILE A O 1
ATOM 1358 N N . VAL A 1 173 ? 0.475 13.363 4.746 1.00 95.31 173 VAL A N 1
ATOM 1359 C CA . VAL A 1 173 ? -0.612 12.549 5.315 1.00 95.31 173 VAL A CA 1
ATOM 1360 C C . VAL A 1 173 ? -0.132 11.770 6.539 1.00 95.31 173 VAL A C 1
ATOM 1362 O O . VAL A 1 173 ? -0.847 11.697 7.541 1.00 95.31 173 VAL A O 1
ATOM 1365 N N . THR A 1 174 ? 1.089 11.235 6.502 1.00 95.81 174 THR A N 1
ATOM 1366 C CA . THR A 1 174 ? 1.686 10.527 7.643 1.00 95.81 174 THR A CA 1
ATOM 1367 C C . THR A 1 174 ? 1.883 11.469 8.830 1.00 95.81 174 THR A C 1
ATOM 1369 O O . THR A 1 174 ? 1.415 11.174 9.930 1.00 95.81 174 THR A O 1
ATOM 1372 N N . PHE A 1 175 ? 2.491 12.640 8.616 1.00 96.38 175 PHE A N 1
ATOM 1373 C CA . PHE A 1 175 ? 2.658 13.654 9.663 1.00 96.38 175 PHE A CA 1
ATOM 1374 C C . PHE A 1 175 ? 1.318 14.139 10.214 1.00 96.38 175 PHE A C 1
ATOM 1376 O O . PHE A 1 175 ? 1.148 14.214 11.429 1.00 96.38 175 PHE A O 1
ATOM 1383 N N . ALA A 1 176 ? 0.344 14.414 9.346 1.00 95.12 176 ALA A N 1
ATOM 1384 C CA . ALA A 1 176 ? -0.997 14.808 9.761 1.00 95.12 176 ALA A CA 1
ATOM 1385 C C . ALA A 1 176 ? -1.649 13.726 10.633 1.00 95.12 176 ALA A C 1
ATOM 1387 O O . ALA A 1 176 ? -2.209 14.041 11.682 1.00 95.12 176 ALA A O 1
ATOM 1388 N N . THR A 1 177 ? -1.515 12.453 10.252 1.00 93.75 177 THR A N 1
ATOM 1389 C CA . THR A 1 177 ? -2.011 11.320 11.044 1.00 93.75 177 THR A CA 1
ATOM 1390 C C . THR A 1 177 ? -1.344 11.285 12.417 1.00 93.75 177 THR A C 1
ATOM 1392 O O . THR A 1 177 ? -2.044 11.217 13.423 1.00 93.75 177 THR A O 1
ATOM 1395 N N . LEU A 1 178 ? -0.017 11.411 12.493 1.00 94.81 178 LEU A N 1
ATOM 1396 C CA . LEU A 1 178 ? 0.712 11.453 13.767 1.00 94.81 178 LEU A CA 1
ATOM 1397 C C . LEU A 1 178 ? 0.276 12.630 14.652 1.00 94.81 178 LEU A C 1
ATOM 1399 O O . LEU A 1 178 ? 0.043 12.451 15.847 1.00 94.81 178 LEU A O 1
ATOM 1403 N N . CYS A 1 179 ? 0.095 13.819 14.076 1.00 94.19 179 CYS A N 1
ATOM 1404 C CA . CYS A 1 179 ? -0.427 14.984 14.793 1.00 94.19 179 CYS A CA 1
ATOM 1405 C C . CYS A 1 179 ? -1.841 14.733 15.336 1.00 94.19 179 CYS A C 1
ATOM 1407 O O . CYS A 1 179 ? -2.131 15.058 16.489 1.00 94.19 179 CYS A O 1
ATOM 1409 N N . VAL A 1 180 ? -2.720 14.115 14.543 1.00 92.25 180 VAL A N 1
ATOM 1410 C CA . VAL A 1 180 ? -4.064 13.725 14.995 1.00 92.25 180 VAL A CA 1
ATOM 1411 C C . VAL A 1 180 ? -3.979 12.722 16.148 1.00 92.25 180 VAL A C 1
ATOM 1413 O O . VAL A 1 180 ? -4.667 12.887 17.151 1.00 92.25 180 VAL A O 1
ATOM 1416 N N . LEU A 1 181 ? -3.106 11.719 16.069 1.00 91.62 181 LEU A N 1
ATOM 1417 C CA . LEU A 1 181 ? -2.934 10.748 17.155 1.00 91.62 181 LEU A CA 1
ATOM 1418 C C . LEU A 1 181 ? -2.437 11.420 18.444 1.00 91.62 181 LEU A C 1
ATOM 1420 O O . LEU A 1 181 ? -2.991 11.176 19.516 1.00 91.62 181 LEU A O 1
ATOM 1424 N N . ASN A 1 182 ? -1.463 12.326 18.340 1.00 90.56 182 ASN A N 1
ATOM 1425 C CA . ASN A 1 182 ? -0.925 13.065 19.485 1.00 90.56 182 ASN A CA 1
ATOM 1426 C C . ASN A 1 182 ? -1.953 14.019 20.110 1.00 90.56 182 ASN A C 1
ATOM 1428 O O . ASN A 1 182 ? -2.047 14.124 21.334 1.00 90.56 182 ASN A O 1
ATOM 1432 N N . THR A 1 183 ? -2.755 14.708 19.295 1.00 88.81 183 THR A N 1
ATOM 1433 C CA . THR A 1 183 ? -3.846 15.560 19.803 1.00 88.81 183 THR A CA 1
ATOM 1434 C C . THR A 1 183 ? -4.918 14.728 20.507 1.00 88.81 183 THR A C 1
ATOM 1436 O O . THR A 1 183 ? -5.348 15.083 21.601 1.00 88.81 183 THR A O 1
ATOM 1439 N N . VAL A 1 184 ? -5.298 13.573 19.955 1.00 87.00 184 VAL A N 1
ATOM 1440 C CA . VAL A 1 184 ? -6.242 12.651 20.611 1.00 87.00 184 VAL A CA 1
ATOM 1441 C C . VAL A 1 184 ? -5.687 12.128 21.941 1.00 87.00 184 VAL A C 1
ATOM 1443 O O . VAL A 1 184 ? -6.434 12.039 22.915 1.00 87.00 184 VAL A O 1
ATOM 1446 N N . ALA A 1 185 ? -4.390 11.823 22.013 1.00 85.31 185 ALA A N 1
ATOM 1447 C CA . ALA A 1 185 ? -3.740 11.371 23.243 1.00 85.31 185 ALA A CA 1
ATOM 1448 C C . ALA A 1 185 ? -3.667 12.472 24.319 1.00 85.31 185 ALA A C 1
ATOM 1450 O O . ALA A 1 185 ? -4.024 12.240 25.474 1.00 85.31 185 ALA A O 1
ATOM 1451 N N . THR A 1 186 ? -3.255 13.687 23.947 1.00 85.62 186 THR A N 1
ATOM 1452 C CA . THR A 1 186 ? -3.141 14.827 24.880 1.00 85.62 186 THR A CA 1
ATOM 1453 C C . THR A 1 186 ? -4.493 15.283 25.422 1.00 85.62 186 THR A C 1
ATOM 1455 O O . THR A 1 186 ? -4.608 15.572 26.615 1.00 85.62 186 THR A O 1
ATOM 1458 N N . LEU A 1 187 ? -5.534 15.307 24.581 1.00 84.12 187 LEU A N 1
ATOM 1459 C CA . LEU A 1 187 ? -6.896 15.619 25.020 1.00 84.12 187 LEU A CA 1
ATOM 1460 C C . LEU A 1 187 ? -7.385 14.635 26.082 1.00 84.12 187 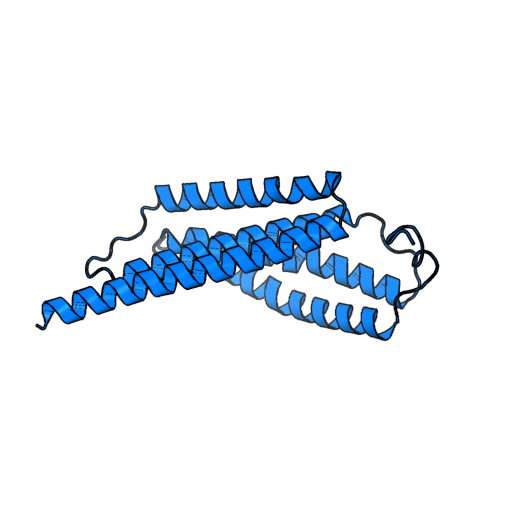LEU A C 1
ATOM 1462 O O . LEU A 1 187 ? -8.078 15.043 27.012 1.00 84.12 187 LEU A O 1
ATOM 1466 N N . GLU A 1 188 ? -7.018 13.361 25.966 1.00 78.56 188 GLU A N 1
ATOM 1467 C CA . GLU A 1 188 ? -7.400 12.369 26.963 1.00 78.56 188 GLU A CA 1
ATOM 1468 C C . GLU A 1 188 ? -6.624 12.533 28.266 1.00 78.56 188 GLU A C 1
ATOM 1470 O O . GLU A 1 188 ? -7.235 12.582 29.333 1.00 78.56 188 GLU A O 1
ATOM 1475 N N . TYR A 1 189 ? -5.304 12.726 28.188 1.00 79.06 189 TYR A N 1
ATOM 1476 C CA . TYR A 1 189 ? -4.489 13.004 29.371 1.00 79.06 189 TYR A CA 1
ATOM 1477 C C . TYR A 1 189 ? -5.044 14.199 30.162 1.00 79.06 189 TYR A C 1
ATOM 1479 O O . TYR A 1 189 ? -5.225 14.115 31.374 1.00 79.06 189 TYR A O 1
ATOM 1487 N N . SER A 1 190 ? -5.428 15.276 29.465 1.00 80.75 190 SER A N 1
ATOM 1488 C CA . SER A 1 190 ? -6.043 16.454 30.087 1.00 80.75 190 SER A CA 1
ATOM 1489 C C . SER A 1 190 ? -7.375 16.151 30.787 1.00 80.75 190 SER A C 1
ATOM 1491 O O . SER A 1 190 ? -7.624 16.696 31.864 1.00 80.75 190 SER A O 1
ATOM 1493 N N . LYS A 1 191 ? -8.233 15.291 30.217 1.00 80.38 191 LYS A N 1
ATOM 1494 C CA . LYS A 1 191 ? -9.486 14.879 30.877 1.00 80.38 191 LYS A CA 1
ATOM 1495 C C . LYS A 1 191 ? -9.220 14.083 32.147 1.00 80.38 191 LYS A C 1
ATOM 1497 O O . LYS A 1 191 ? -9.880 14.332 33.149 1.00 80.38 191 LYS A O 1
ATOM 1502 N N . ILE A 1 192 ? -8.257 13.162 32.105 1.00 76.06 192 ILE A N 1
ATOM 1503 C CA . ILE A 1 192 ? -7.879 12.341 33.259 1.00 76.06 192 ILE A CA 1
ATOM 1504 C C . ILE A 1 192 ? -7.351 13.241 34.377 1.00 76.06 192 ILE A C 1
ATOM 1506 O O . ILE A 1 192 ? -7.850 13.164 35.492 1.00 76.06 192 ILE A O 1
ATOM 1510 N N . THR A 1 193 ? -6.423 14.161 34.091 1.00 78.19 193 THR A N 1
ATOM 1511 C CA . THR A 1 193 ? -5.894 15.078 35.117 1.00 78.19 193 THR A CA 1
ATOM 1512 C C . THR A 1 193 ? -6.991 15.933 35.760 1.00 78.19 193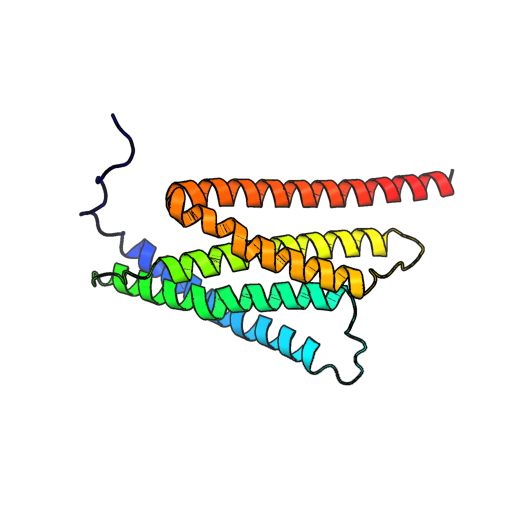 THR A C 1
ATOM 1514 O O . THR A 1 193 ? -6.979 16.102 36.973 1.00 78.19 193 THR A O 1
ATOM 1517 N N . LYS A 1 194 ? -7.974 16.412 34.982 1.00 79.00 194 LYS A N 1
ATOM 1518 C CA . LYS A 1 194 ? -9.123 17.178 35.507 1.00 79.00 194 LYS A CA 1
ATOM 1519 C C . LYS A 1 194 ? -10.097 16.358 36.360 1.00 79.00 194 LYS A C 1
ATOM 1521 O O . LYS A 1 194 ? -10.869 16.950 37.099 1.00 79.00 194 LYS A O 1
ATOM 1526 N N . LEU A 1 195 ? -10.112 15.030 36.235 1.00 76.81 195 LEU A N 1
ATOM 1527 C CA . LEU A 1 195 ? -10.940 14.153 37.075 1.00 76.81 195 LEU A CA 1
ATOM 1528 C C . LEU A 1 195 ? -10.314 13.894 38.455 1.00 76.81 195 LEU A C 1
ATOM 1530 O O . LEU A 1 195 ? -11.028 13.486 39.366 1.00 76.81 195 LEU A O 1
ATOM 1534 N N . PHE A 1 196 ? -9.003 14.113 38.603 1.00 70.75 196 PHE A N 1
ATOM 1535 C CA . PHE A 1 196 ? -8.248 13.882 39.842 1.00 70.75 196 PHE A CA 1
ATOM 1536 C C . PHE A 1 196 ? -7.824 15.175 40.568 1.00 70.75 196 PHE A C 1
ATOM 1538 O O . PHE A 1 196 ? -7.145 15.088 41.590 1.00 70.75 196 PHE A O 1
ATOM 1545 N N . SER A 1 197 ? -8.199 16.351 40.050 1.00 66.94 197 SER A N 1
ATOM 1546 C CA . SER A 1 197 ? -8.015 17.670 40.682 1.00 66.94 197 SER A CA 1
ATOM 1547 C C . SER A 1 197 ? -9.315 18.174 41.288 1.00 66.94 197 SER A C 1
ATOM 1549 O O . SER A 1 197 ? -9.277 18.674 42.429 1.00 66.94 197 SER A O 1
#

Nearest PDB structures (foldseek):
  6dry-assembly1_A  TM=7.131E-01  e=1.605E-02  Homo sapiens
  6ds0-assembly1_A  TM=6.603E-01  e=1.460E-02  Homo sapiens
  8zpt-assembly1_R  TM=7.432E-01  e=2.582E-02  Homo sapiens
  5i7d-assembly1_A  TM=3.039E-01  e=1.774E+00  Homo sapiens
  7sqc-assembly1_1H  TM=2.034E-01  e=3.979E+00  Chlamydomonas reinhardtii

pLDDT: mean 85.77, std 12.77, range [37.78, 97.94]

InterPro domains:
  IPR000276 G protein-coupled receptor, rhodopsin-like [PF00001] (35-152)
  IPR000276 G protein-coupled receptor, rhodopsin-like [PR00237] (20-44)
  IPR000276 G protein-coupled receptor, rhodopsin-like [PR00237] (55-76)
  IPR000276 G protein-coupled receptor, rhodopsin-like [PR00237] (101-123)
  IPR000276 G protein-coupled receptor, rhodopsin-like [PR00237] (135-156)
  IPR017452 GPCR, rhodopsin-like, 7TM [PS50262] (35-197)

Sequence (197 aa):
MPLGENQCTEVRAPFGLSITTSVITSLLTVITAPGNFLICIAILKDPNKELRTAFNYLLMNVAISDLLVGAITDPIFVLFHIREALGYPVITWYVLPHMSFFIGCTSSLLSIAMLAIERAIAVNASYHRKLPRKRAIKMSVAIWIFSIAFPCIYFELGYFKFAFIFSILMIIVTFATLCVLNTVATLEYSKITKLFS

Foldseek 3Di:
DDPDPDPCPPPADDLVVLVVLLVVLLVLLVPQQVVLVVLLCCLVVVVVNPSLFLLSLLSNLLSVLSNLCSVPLSVLSSVQSVCSSVVHDGDPPVVSSLLSVQLSLQSNLQSVLVSLLQVLLCVLPPDNPGDDSVVSVVSSVVSNVCSNPVCVCCVVQPDPRSVVVSVVVSVVSVVVSVVSSVVSVVVSVVVVVVVVD

Solvent-accessible surface area (backbone atoms only — not comparable to full-atom values): 10514 Å² total; per-residue (Å²): 133,85,88,84,81,76,90,57,82,86,58,77,74,58,49,69,57,25,48,52,51,22,54,53,37,49,53,47,24,69,50,40,26,60,55,24,50,50,52,47,46,56,64,70,65,45,86,81,56,77,63,72,43,30,66,47,54,34,51,43,45,29,28,52,17,45,30,43,24,24,65,50,21,30,57,54,48,26,54,41,24,50,30,47,45,73,70,42,87,62,76,87,68,56,64,58,44,51,48,39,38,51,24,17,54,43,28,24,51,54,27,50,46,51,48,52,50,52,50,54,51,42,73,59,37,95,55,81,67,70,65,54,51,71,56,37,52,52,50,48,53,50,41,50,54,48,19,59,54,61,55,57,55,33,79,78,59,35,66,72,57,35,53,52,53,48,53,52,50,54,50,51,53,50,52,52,45,52,51,51,47,50,51,57,50,50,56,40,52,53,53,54,54,65,74,77,107

Organism: Exaiptasia diaphana (NCBI:txid2652724)

Mean predicted aligned error: 7.22 Å

Radius of gyration: 21.02 Å; Cα contacts (8 Å, |Δi|>4): 175; chains: 1; bounding box: 47×44×64 Å

Secondary structure (DSSP, 8-state):
--SSSSTTSS-PPPHHHHHHHHHHHHHHHHHHHHHHHHHHHHHHS-TT-TT-SHHHHHHHHHHHHHHHIIIIIHHHHHHHHHHHHTTPPPPS-THHHHHHHHHHHHHHHHHHHHHHHHHHHHHHSSS--PPPHHHHHHHHHHHHHHHHHGGGGHHHH-HHHHHHHHHHHHHHHHHHHHHHHHHHHHHHHHHHHHH--